Protein AF-A0A7L2S0X5-F1 (afdb_monomer)

Mean predicted aligned error: 6.12 Å

InterPro domains:
  IPR001781 Zinc finger, LIM-type [PF00412] (59-118)
  IPR001781 Zinc finger, LIM-type [PF00412] (123-178)
  IPR001781 Zinc finger, LIM-type [PS00478] (123-157)
  IPR001781 Zinc finger, LIM-type [PS50023] (57-120)
  IPR001781 Zinc finger, LIM-type [PS50023] (121-181)
  IPR001781 Zinc finger, LIM-type [SM00132] (58-114)
  IPR001781 Zinc finger, LIM-type [SM00132] (122-174)
  IPR010442 PET domain [PF06297] (1-45)
  IPR010442 PET domain [PS51303] (1-55)
  IPR047120 Prickle/Espinas/Testin [PTHR24211] (1-191)

Radius of gyration: 22.83 Å; Cα contacts (8 Å, |Δi|>4): 327; chains: 1; bounding box: 63×27×58 Å

Sequence (191 aa):
RARVLLQQLPPQDCDERYCPDLAEEERRQLRAFSARRRREALGQGLACPVPGPCHGCPCRKCGRRLNKGDPGISASRLGDQFWHPSCFSCHFCQQPLVDLIYFQQDGRIYCGRHHAELFRPRCASCDQLIFMEECIEAEGRRWHLEHFCCLECDVPLRGQRYVMRSGRPCCRGCFESLFAEPCQACGDPIG

Organism: NCBI:txid254563

Foldseek 3Di:
DVVVLCQLAVVLQQDCVLVVPDDPVLNVVSPVNNVCQCVAWKWAKEWDFQDPVQAQPQALQPGGGDHGRAIWTDIPVLPRHIHDQQRQAAPPPSHGQYRHMWTDDPSGIHGSLVVSCVPFFAALQPRHTDPDPDWDDDPNHTHRQQRLAAPPPSHGCVVADWDADPNHTHHPVVCQVVPFDQDPVPRHGDD

Structure (mmCIF, N/CA/C/O backbone):
data_AF-A0A7L2S0X5-F1
#
_entry.id   AF-A0A7L2S0X5-F1
#
loop_
_atom_site.group_PDB
_atom_site.id
_atom_site.type_symbol
_atom_site.label_atom_id
_atom_site.label_alt_id
_atom_site.label_comp_id
_atom_site.label_asym_id
_atom_site.label_entity_id
_atom_site.label_seq_id
_atom_site.pdbx_PDB_ins_code
_atom_site.Cartn_x
_atom_site.Cartn_y
_atom_site.Cartn_z
_atom_site.occupancy
_atom_site.B_iso_or_equiv
_atom_site.auth_seq_id
_atom_site.auth_comp_id
_atom_site.auth_asym_id
_atom_site.auth_atom_id
_atom_site.pdbx_PDB_model_num
ATOM 1 N N . ARG A 1 1 ? -2.546 13.638 -6.876 1.00 68.06 1 ARG A N 1
ATOM 2 C CA . ARG A 1 1 ? -1.173 13.111 -7.100 1.00 68.06 1 ARG A CA 1
ATOM 3 C C . ARG A 1 1 ? -0.434 12.841 -5.782 1.00 68.06 1 ARG A C 1
ATOM 5 O O . ARG A 1 1 ? -0.092 11.693 -5.553 1.00 68.06 1 ARG A O 1
ATOM 12 N N . ALA A 1 2 ? -0.283 13.820 -4.879 1.00 83.62 2 ALA A N 1
ATOM 13 C CA . ALA A 1 2 ? 0.422 13.637 -3.595 1.00 83.62 2 ALA A CA 1
ATOM 14 C C . ALA A 1 2 ? -0.152 12.522 -2.689 1.00 83.62 2 ALA A C 1
ATOM 16 O O . ALA A 1 2 ? 0.601 11.704 -2.175 1.00 83.62 2 ALA A O 1
ATOM 17 N N . ARG A 1 3 ? -1.486 12.421 -2.565 1.00 86.19 3 ARG A N 1
ATOM 18 C CA . ARG A 1 3 ? -2.142 11.373 -1.754 1.00 86.19 3 ARG A CA 1
ATOM 19 C C . ARG A 1 3 ? -1.781 9.947 -2.191 1.00 86.19 3 ARG A C 1
ATOM 21 O O . ARG A 1 3 ? -1.549 9.090 -1.351 1.00 86.19 3 ARG A O 1
ATOM 28 N N . VAL A 1 4 ? -1.709 9.708 -3.502 1.00 88.56 4 VAL A N 1
ATOM 29 C CA . VAL A 1 4 ? -1.343 8.394 -4.060 1.00 88.56 4 VAL A CA 1
ATOM 30 C C . VAL A 1 4 ? 0.112 8.066 -3.737 1.00 88.56 4 VAL A C 1
ATOM 32 O O . VAL A 1 4 ? 0.407 6.943 -3.345 1.00 88.56 4 VAL A O 1
ATOM 35 N N . LEU A 1 5 ? 1.003 9.058 -3.822 1.00 91.19 5 LEU A N 1
ATOM 36 C CA . LEU A 1 5 ? 2.414 8.882 -3.488 1.00 91.19 5 LEU A CA 1
ATOM 37 C C . LEU A 1 5 ? 2.608 8.516 -2.011 1.00 91.19 5 LEU A C 1
ATOM 39 O O . LEU A 1 5 ? 3.299 7.546 -1.727 1.00 91.19 5 LEU A O 1
ATOM 43 N N . LEU A 1 6 ? 1.952 9.230 -1.090 1.00 93.69 6 LEU A N 1
ATOM 44 C CA . LEU A 1 6 ? 1.997 8.920 0.347 1.00 93.69 6 LEU A CA 1
ATOM 45 C C . LEU A 1 6 ? 1.423 7.533 0.657 1.00 93.69 6 LEU A C 1
ATOM 47 O O . LEU A 1 6 ? 1.928 6.823 1.521 1.00 93.69 6 LEU A O 1
ATOM 51 N N . GLN A 1 7 ? 0.395 7.108 -0.080 1.00 94.25 7 GLN A N 1
ATOM 52 C CA . GLN A 1 7 ? -0.130 5.755 0.050 1.00 94.25 7 GLN A CA 1
ATOM 53 C C . GLN A 1 7 ? 0.861 4.709 -0.483 1.00 94.25 7 GLN A C 1
ATOM 55 O O . GLN A 1 7 ? 1.029 3.662 0.130 1.00 94.25 7 GLN A O 1
ATOM 60 N N . GLN A 1 8 ? 1.520 4.950 -1.615 1.00 95.69 8 GLN A N 1
ATOM 61 C CA . GLN A 1 8 ? 2.461 3.995 -2.206 1.00 95.69 8 GLN A CA 1
ATOM 62 C C . GLN A 1 8 ? 3.789 3.922 -1.449 1.00 95.69 8 GLN A C 1
ATOM 64 O O . GLN A 1 8 ? 4.378 2.842 -1.390 1.00 95.69 8 GLN A O 1
ATOM 69 N N . LEU A 1 9 ? 4.248 5.036 -0.881 1.00 95.69 9 LEU A N 1
ATOM 70 C CA . LEU A 1 9 ? 5.515 5.184 -0.167 1.00 95.69 9 LEU A CA 1
ATOM 71 C C . LEU A 1 9 ? 5.277 5.882 1.182 1.00 95.69 9 LEU A C 1
ATOM 73 O O . LEU A 1 9 ? 5.630 7.055 1.328 1.00 95.69 9 LEU A O 1
ATOM 77 N N . PRO A 1 10 ? 4.673 5.188 2.163 1.00 96.69 10 PRO A N 1
ATOM 78 C CA . PRO A 1 10 ? 4.429 5.773 3.474 1.00 96.69 10 PRO A CA 1
ATOM 79 C C . PRO A 1 10 ? 5.774 6.095 4.141 1.00 96.69 10 PRO A C 1
ATOM 81 O O . PRO A 1 10 ? 6.599 5.187 4.292 1.00 96.69 10 PRO A O 1
ATOM 84 N N . PRO A 1 11 ? 6.045 7.357 4.519 1.00 96.19 11 PRO A N 1
ATOM 85 C CA . PRO A 1 11 ? 7.335 7.734 5.095 1.00 96.19 11 PRO A CA 1
ATOM 86 C C . PRO A 1 11 ? 7.626 6.994 6.410 1.00 96.19 11 PRO A C 1
ATOM 88 O O . PRO A 1 11 ? 8.770 6.600 6.645 1.00 96.19 11 PRO A O 1
ATOM 91 N N . GLN A 1 12 ? 6.585 6.700 7.197 1.00 96.56 12 GLN A N 1
ATOM 92 C CA . GLN A 1 12 ? 6.666 5.912 8.429 1.00 96.56 12 GLN A CA 1
ATOM 93 C C . GLN A 1 12 ? 7.194 4.481 8.235 1.00 96.56 12 GLN A C 1
ATOM 95 O O . GLN A 1 12 ? 7.730 3.893 9.166 1.00 96.56 12 GLN A O 1
ATOM 100 N N . ASP A 1 13 ? 7.122 3.919 7.023 1.00 97.00 13 ASP A N 1
ATOM 101 C CA . ASP A 1 13 ? 7.670 2.584 6.746 1.00 97.00 13 ASP A CA 1
ATOM 102 C C . ASP A 1 13 ? 9.198 2.598 6.573 1.00 97.00 13 ASP A C 1
ATOM 104 O O . ASP A 1 13 ? 9.829 1.538 6.503 1.00 97.00 13 ASP A O 1
ATOM 108 N N . CYS A 1 14 ? 9.789 3.786 6.410 1.00 94.62 14 CYS A N 1
ATOM 109 C CA . CYS A 1 14 ? 11.194 3.956 6.049 1.00 94.62 14 CYS A CA 1
ATOM 110 C C . CYS A 1 14 ? 11.999 4.737 7.089 1.00 94.62 14 CYS A C 1
ATOM 112 O O . CYS A 1 14 ? 13.224 4.590 7.111 1.00 94.62 14 CYS A O 1
ATOM 114 N N . ASP A 1 15 ? 11.336 5.574 7.888 1.00 94.69 15 ASP A N 1
ATOM 115 C CA . ASP A 1 15 ? 11.965 6.564 8.755 1.00 94.69 15 ASP A CA 1
ATOM 116 C C . ASP A 1 15 ? 11.186 6.719 10.070 1.00 94.69 15 ASP A C 1
ATOM 118 O O . ASP A 1 15 ? 10.006 7.074 10.094 1.00 94.69 15 ASP A O 1
ATOM 122 N N . GLU A 1 16 ? 11.876 6.459 11.177 1.00 94.50 16 GLU A N 1
ATOM 123 C CA . GLU A 1 16 ? 11.319 6.489 12.532 1.00 94.50 16 GLU A CA 1
ATOM 124 C C . GLU A 1 16 ? 10.888 7.881 12.996 1.00 94.50 16 GLU A C 1
ATOM 126 O O . GLU A 1 16 ? 10.081 7.988 13.913 1.00 94.50 16 GLU A O 1
ATOM 131 N N . ARG A 1 17 ? 11.350 8.958 12.344 1.00 94.75 17 ARG A N 1
ATOM 132 C CA . ARG A 1 17 ? 10.919 10.328 12.671 1.00 94.75 17 ARG A CA 1
ATOM 133 C C . ARG A 1 17 ? 9.418 10.541 12.468 1.00 94.75 17 ARG A C 1
ATOM 135 O O . ARG A 1 17 ? 8.853 11.460 13.048 1.00 94.75 17 ARG A O 1
ATOM 142 N N . TYR A 1 18 ? 8.780 9.697 11.658 1.00 94.94 18 TYR A N 1
ATOM 143 C CA . TYR A 1 18 ? 7.333 9.701 11.427 1.00 94.94 18 TYR A CA 1
ATOM 144 C C . TYR A 1 18 ? 6.571 8.748 12.365 1.00 94.94 18 TYR A C 1
ATOM 146 O O . TYR A 1 18 ? 5.367 8.564 12.196 1.00 94.94 18 TYR A O 1
ATOM 154 N N . CYS A 1 19 ? 7.260 8.136 13.334 1.00 93.56 19 CYS A N 1
ATOM 155 C CA . CYS A 1 19 ? 6.699 7.191 14.298 1.00 93.56 19 CYS A CA 1
ATOM 156 C C . CYS A 1 19 ? 7.135 7.564 15.733 1.00 93.56 19 CYS A C 1
ATOM 158 O O . CYS A 1 19 ? 7.949 6.855 16.333 1.00 93.56 19 CYS A O 1
ATOM 160 N N . PRO A 1 20 ? 6.654 8.695 16.283 1.00 90.50 20 PRO A N 1
ATOM 161 C CA . PRO A 1 20 ? 7.131 9.208 17.570 1.00 90.50 20 PRO A CA 1
ATOM 162 C C . PRO A 1 20 ? 6.877 8.240 18.736 1.00 90.50 20 PRO A C 1
ATOM 164 O O . PRO A 1 20 ? 7.707 8.153 19.642 1.00 90.50 20 PRO A O 1
ATOM 167 N N . ASP A 1 21 ? 5.791 7.470 18.664 1.00 90.00 21 ASP A N 1
ATOM 168 C CA . ASP A 1 21 ? 5.313 6.611 19.753 1.00 90.00 21 ASP A CA 1
ATOM 169 C C . ASP A 1 21 ? 5.972 5.220 19.789 1.00 90.00 21 ASP A C 1
ATOM 171 O O . ASP A 1 21 ? 5.703 4.439 20.695 1.00 90.00 21 ASP A O 1
ATOM 175 N N . LEU A 1 22 ? 6.859 4.891 18.837 1.00 91.94 22 LEU A N 1
ATOM 176 C CA . LEU A 1 22 ? 7.551 3.595 18.845 1.00 91.94 22 LEU A CA 1
ATOM 177 C C . LEU A 1 22 ? 8.521 3.482 20.021 1.00 91.94 22 LEU A C 1
ATOM 179 O O . LEU A 1 22 ? 9.346 4.382 20.236 1.00 91.94 22 LEU A O 1
ATOM 183 N N . ALA A 1 23 ? 8.514 2.328 20.688 1.00 93.12 23 ALA A N 1
ATOM 184 C CA . ALA A 1 23 ? 9.524 1.974 21.679 1.00 93.12 23 ALA A CA 1
ATOM 185 C C . ALA A 1 23 ? 10.918 1.817 21.035 1.00 93.12 23 ALA A C 1
ATOM 187 O O . ALA A 1 23 ? 11.052 1.602 19.828 1.00 93.12 23 ALA A O 1
ATOM 188 N N . GLU A 1 24 ?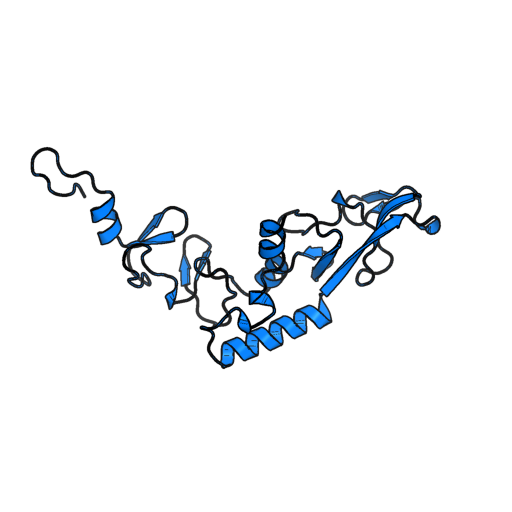 11.992 1.899 21.830 1.00 94.88 24 GLU A N 1
ATOM 189 C CA . GLU A 1 24 ? 13.371 1.850 21.308 1.00 94.88 24 GLU A CA 1
ATOM 190 C C . GLU A 1 24 ? 13.663 0.569 20.504 1.00 94.88 24 GLU A C 1
ATOM 192 O O . GLU A 1 24 ? 14.307 0.618 19.450 1.00 94.88 24 GLU A O 1
ATOM 197 N N . GLU A 1 25 ? 13.146 -0.569 20.971 1.00 95.25 25 GLU A N 1
ATOM 198 C CA . GLU A 1 25 ? 13.287 -1.850 20.280 1.00 95.25 25 GLU A CA 1
ATOM 199 C C . GLU A 1 25 ? 12.549 -1.844 18.933 1.00 95.25 25 GLU A C 1
ATOM 201 O O . GLU A 1 25 ? 13.122 -2.208 17.908 1.00 95.25 25 GLU A O 1
ATOM 206 N N . GLU A 1 26 ? 11.321 -1.326 18.877 1.00 95.50 26 GLU A N 1
ATOM 207 C CA . GLU A 1 26 ? 10.572 -1.204 17.621 1.00 95.50 26 GLU A CA 1
ATOM 208 C C . GLU A 1 26 ? 11.265 -0.263 16.629 1.00 95.50 26 GLU A C 1
ATOM 210 O O . GLU A 1 26 ? 11.347 -0.570 15.439 1.00 95.50 26 GLU A O 1
ATOM 215 N N . ARG A 1 27 ? 11.853 0.844 17.106 1.00 96.31 27 ARG A N 1
ATOM 216 C CA . ARG A 1 27 ? 12.672 1.745 16.274 1.00 96.31 27 ARG A CA 1
ATOM 217 C C . ARG A 1 27 ? 13.868 1.007 15.678 1.00 96.31 27 ARG A C 1
ATOM 219 O O . ARG A 1 27 ? 14.145 1.119 14.483 1.00 96.31 27 ARG A O 1
ATOM 226 N N . ARG A 1 28 ? 14.564 0.194 16.480 1.00 96.75 28 ARG A N 1
ATOM 227 C CA . ARG A 1 28 ? 15.671 -0.650 16.005 1.00 96.75 28 ARG A CA 1
ATOM 228 C C . ARG A 1 28 ? 15.204 -1.622 14.922 1.00 96.75 28 ARG A C 1
ATOM 230 O O . ARG A 1 28 ? 15.870 -1.740 13.889 1.00 96.75 28 ARG A O 1
ATOM 237 N N . GLN A 1 29 ? 14.052 -2.260 15.118 1.00 97.44 29 GLN A N 1
ATOM 238 C CA . GLN A 1 29 ? 13.468 -3.164 14.132 1.00 97.44 29 GLN A CA 1
ATOM 239 C C . GLN A 1 29 ? 13.047 -2.440 12.847 1.00 97.44 29 GLN A C 1
ATOM 241 O O . GLN A 1 29 ? 13.341 -2.939 11.758 1.00 97.44 29 GLN A O 1
ATOM 246 N N . LEU A 1 30 ? 12.443 -1.251 12.940 1.00 97.31 30 LEU A N 1
ATOM 247 C CA . LEU A 1 30 ? 12.090 -0.414 11.791 1.00 97.31 30 LEU A CA 1
ATOM 248 C C . LEU A 1 30 ? 13.330 -0.011 10.988 1.00 97.31 30 LEU A C 1
ATOM 250 O O . LEU A 1 30 ? 13.347 -0.175 9.765 1.00 97.31 30 LEU A O 1
ATOM 254 N N . ARG A 1 31 ? 14.401 0.445 11.652 1.00 97.50 31 ARG A N 1
ATOM 255 C CA . ARG A 1 31 ? 15.669 0.783 10.983 1.00 97.50 31 ARG A CA 1
ATOM 256 C C . ARG A 1 31 ? 16.251 -0.417 10.244 1.00 97.50 31 ARG A C 1
ATOM 258 O O . ARG A 1 31 ? 16.585 -0.306 9.063 1.00 97.50 31 ARG A O 1
ATOM 265 N N . ALA A 1 32 ? 16.330 -1.572 10.906 1.00 97.69 32 ALA A N 1
ATOM 266 C CA . ALA A 1 32 ? 16.833 -2.801 10.296 1.00 97.69 32 ALA A CA 1
ATOM 267 C C . ALA A 1 32 ? 15.966 -3.245 9.104 1.00 97.69 32 ALA A C 1
ATOM 269 O O . ALA A 1 32 ? 16.486 -3.602 8.043 1.00 97.69 32 ALA A O 1
ATOM 270 N N . PHE A 1 33 ? 14.643 -3.165 9.249 1.00 97.81 33 PHE A N 1
ATOM 271 C CA . PHE A 1 33 ? 13.674 -3.509 8.215 1.00 97.81 33 PHE A CA 1
ATOM 272 C C . PHE A 1 33 ? 13.785 -2.604 6.982 1.00 97.81 33 PHE A C 1
ATOM 274 O O . PHE A 1 33 ? 13.917 -3.100 5.860 1.00 97.81 33 PHE A O 1
ATOM 281 N N . SER A 1 34 ? 13.788 -1.286 7.189 1.00 97.38 34 SER A N 1
ATOM 282 C CA . SER A 1 34 ? 13.952 -0.273 6.140 1.00 97.38 34 SER A CA 1
ATOM 283 C C . SER A 1 34 ? 15.281 -0.459 5.397 1.00 97.38 34 SER A C 1
ATOM 285 O O . SER A 1 34 ? 15.305 -0.531 4.163 1.00 97.38 34 SER A O 1
ATOM 287 N N . ALA A 1 35 ? 16.382 -0.645 6.135 1.00 97.62 35 ALA A N 1
ATOM 288 C CA . ALA A 1 35 ? 17.708 -0.867 5.564 1.00 97.62 35 ALA A CA 1
ATOM 289 C C . ALA A 1 35 ? 17.774 -2.144 4.713 1.00 97.62 35 ALA A C 1
ATOM 291 O O . ALA A 1 35 ? 18.271 -2.105 3.583 1.00 97.62 35 ALA A O 1
ATOM 292 N N . ARG A 1 36 ? 17.227 -3.263 5.212 1.00 97.38 36 ARG A N 1
ATOM 293 C CA . ARG A 1 36 ? 17.171 -4.536 4.476 1.00 97.38 36 ARG A CA 1
ATOM 294 C C . ARG A 1 36 ? 16.423 -4.373 3.156 1.00 97.38 36 ARG A C 1
ATOM 296 O O . ARG A 1 36 ? 16.961 -4.686 2.097 1.00 97.38 36 ARG A O 1
ATOM 303 N N . ARG A 1 37 ? 15.218 -3.795 3.200 1.00 96.69 37 ARG A N 1
ATOM 30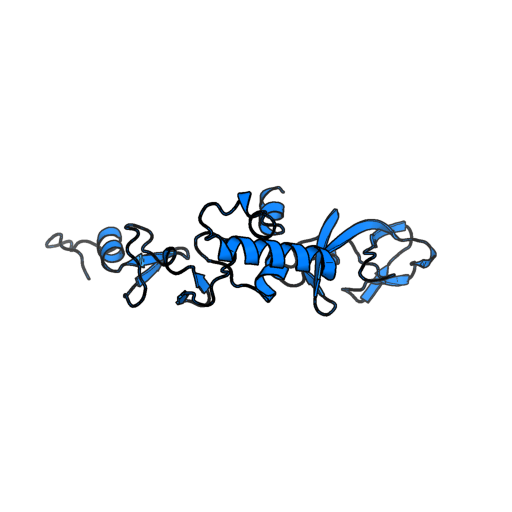4 C CA . ARG A 1 37 ? 14.389 -3.569 2.007 1.00 96.69 37 ARG A CA 1
ATOM 305 C C . ARG A 1 37 ? 15.065 -2.670 0.978 1.00 96.69 37 ARG A C 1
ATOM 307 O O . ARG A 1 37 ? 14.994 -2.952 -0.216 1.00 96.69 37 ARG A O 1
ATOM 314 N N . ARG A 1 38 ? 15.729 -1.602 1.430 1.00 95.75 38 ARG A N 1
ATOM 315 C CA . ARG A 1 38 ? 16.482 -0.692 0.557 1.00 95.75 38 ARG A CA 1
ATOM 316 C C . ARG A 1 38 ? 17.652 -1.399 -0.125 1.00 95.75 38 ARG A C 1
ATOM 318 O O . ARG A 1 38 ? 17.902 -1.167 -1.302 1.00 95.75 38 ARG A O 1
ATOM 325 N N . ARG A 1 39 ? 18.373 -2.252 0.601 1.00 95.56 39 ARG A N 1
ATOM 326 C CA . ARG A 1 39 ? 19.529 -2.973 0.062 1.00 95.56 39 ARG A CA 1
ATOM 327 C C . ARG A 1 39 ? 19.112 -4.058 -0.930 1.00 95.56 39 ARG A C 1
ATOM 329 O O . ARG A 1 39 ? 19.702 -4.161 -2.004 1.00 95.56 39 ARG A O 1
ATOM 336 N N . GLU A 1 40 ? 18.104 -4.847 -0.581 1.00 94.44 40 GLU A N 1
ATOM 337 C CA . GLU A 1 40 ? 17.795 -6.105 -1.271 1.00 94.44 40 GLU A CA 1
ATOM 338 C C . GLU A 1 40 ? 16.729 -5.945 -2.357 1.00 94.44 40 GLU A C 1
ATOM 340 O O . GLU A 1 40 ? 16.899 -6.477 -3.449 1.00 94.44 40 GLU A O 1
ATOM 345 N N . ALA A 1 41 ? 15.687 -5.147 -2.120 1.00 94.00 41 ALA A N 1
ATOM 346 C CA . ALA A 1 41 ? 14.504 -5.130 -2.982 1.00 94.00 41 ALA A CA 1
ATOM 347 C C . ALA A 1 41 ? 14.297 -3.819 -3.757 1.00 94.00 41 ALA A C 1
ATOM 349 O O . ALA A 1 41 ? 13.627 -3.827 -4.789 1.00 94.00 41 ALA A O 1
ATOM 350 N N . LEU A 1 42 ? 14.829 -2.691 -3.276 1.00 94.75 42 LEU A N 1
ATOM 351 C CA . LEU A 1 42 ? 14.537 -1.367 -3.837 1.00 94.75 42 LEU A CA 1
ATOM 352 C C . LEU A 1 42 ? 15.239 -1.121 -5.177 1.00 94.75 42 LEU A C 1
ATOM 354 O O . LEU A 1 42 ? 16.466 -1.133 -5.252 1.00 94.75 42 LEU A O 1
ATOM 358 N N . GLY A 1 43 ? 14.457 -0.801 -6.204 1.00 94.00 43 GLY A N 1
ATOM 359 C CA . GLY A 1 43 ? 14.923 -0.309 -7.499 1.00 94.00 43 GLY A CA 1
ATOM 360 C C . GLY A 1 43 ? 14.148 0.930 -7.949 1.00 94.00 43 GLY A C 1
ATOM 361 O O . GLY A 1 43 ? 13.216 1.377 -7.281 1.00 94.00 43 GLY A O 1
ATOM 362 N N . GLN A 1 44 ? 14.526 1.484 -9.099 1.00 91.81 44 GLN A N 1
ATOM 363 C CA . GLN A 1 44 ? 13.852 2.627 -9.717 1.00 91.81 44 GLN A CA 1
ATOM 364 C C . GLN A 1 44 ? 13.452 2.279 -11.150 1.00 91.81 44 GLN A C 1
ATOM 366 O O . GLN A 1 44 ? 14.252 1.709 -11.894 1.00 91.81 44 GLN A O 1
ATOM 371 N N . GLY A 1 45 ? 12.197 2.558 -11.507 1.00 90.81 45 GLY A N 1
ATOM 372 C CA . GLY A 1 45 ? 11.727 2.438 -12.884 1.00 90.81 45 GLY A CA 1
ATOM 373 C C . GLY A 1 45 ? 12.060 3.720 -13.632 1.00 90.81 45 GLY A C 1
ATOM 374 O O . GLY A 1 45 ? 11.560 4.780 -13.264 1.00 90.81 45 GLY A O 1
ATOM 375 N N . LEU A 1 46 ? 12.908 3.632 -14.653 1.00 90.44 46 LEU A N 1
ATOM 376 C CA . LEU A 1 46 ? 13.297 4.775 -15.472 1.00 90.44 46 LEU A CA 1
ATOM 377 C C . LEU A 1 46 ? 12.464 4.787 -16.749 1.00 90.44 46 LEU A C 1
ATOM 379 O O . LEU A 1 46 ? 12.517 3.829 -17.525 1.00 90.44 46 LEU A O 1
ATOM 383 N N . ALA A 1 47 ? 11.709 5.863 -16.964 1.00 93.00 47 ALA A N 1
ATOM 384 C CA . ALA A 1 47 ? 11.057 6.097 -18.239 1.00 93.00 47 ALA A CA 1
ATOM 385 C C . ALA A 1 47 ? 12.106 6.407 -19.314 1.00 93.00 47 ALA A C 1
ATOM 387 O O . ALA A 1 47 ? 12.937 7.302 -19.162 1.00 93.00 47 ALA A O 1
ATOM 388 N N . CYS A 1 48 ? 12.071 5.658 -20.410 1.00 92.69 48 CYS A N 1
ATOM 389 C CA . CYS A 1 48 ? 12.945 5.864 -21.554 1.00 92.69 48 CYS A CA 1
ATOM 390 C C . CYS A 1 48 ? 12.239 5.462 -22.858 1.00 92.69 48 CYS A C 1
ATOM 392 O O . CYS A 1 48 ? 11.340 4.619 -22.845 1.00 92.69 48 CYS A O 1
ATOM 394 N N . PRO A 1 49 ? 12.627 6.036 -24.008 1.00 94.69 49 PRO A N 1
ATOM 395 C CA . PRO A 1 49 ? 12.229 5.485 -25.295 1.00 94.69 49 PRO A CA 1
ATOM 396 C C . PRO A 1 49 ? 12.765 4.057 -25.423 1.00 94.69 49 PRO A C 1
ATOM 398 O O . PRO A 1 49 ? 13.933 3.810 -25.115 1.00 94.69 49 PRO A O 1
ATOM 401 N N . VAL A 1 50 ? 11.938 3.124 -25.897 1.00 93.50 50 VAL A N 1
ATOM 402 C CA . VAL A 1 50 ? 12.360 1.736 -26.124 1.00 93.50 50 VAL A CA 1
ATOM 403 C C . VAL A 1 50 ? 13.547 1.724 -27.102 1.00 93.50 50 VAL A C 1
ATOM 405 O O . VAL A 1 50 ? 13.395 2.173 -28.248 1.00 93.50 50 VAL A O 1
ATOM 408 N N . PRO A 1 51 ? 14.723 1.210 -26.686 1.00 90.81 51 PRO A N 1
ATOM 409 C CA . PRO A 1 51 ? 15.906 1.170 -27.536 1.00 90.81 51 PRO A CA 1
ATOM 410 C C . PRO A 1 51 ? 15.698 0.308 -28.784 1.00 90.81 51 PRO A C 1
ATOM 412 O O . PRO A 1 51 ? 14.932 -0.653 -28.771 1.00 90.81 51 PRO A O 1
ATOM 415 N N . GLY A 1 52 ? 16.447 0.597 -29.854 1.00 90.00 52 GLY A N 1
ATOM 416 C CA . GLY A 1 52 ? 16.441 -0.210 -31.083 1.00 90.00 52 GLY A CA 1
ATOM 417 C C . GLY A 1 52 ? 16.655 -1.716 -30.854 1.00 90.00 52 GLY A C 1
ATOM 418 O O . GLY A 1 52 ? 15.861 -2.495 -31.376 1.00 90.00 52 GLY A O 1
ATOM 419 N N . PRO A 1 53 ? 17.642 -2.138 -30.035 1.00 88.25 53 PRO A N 1
ATOM 420 C CA . PRO A 1 53 ? 17.842 -3.548 -29.683 1.00 88.25 53 PRO A CA 1
ATOM 421 C C . PRO A 1 53 ? 16.667 -4.195 -28.939 1.00 88.25 53 PRO A C 1
ATOM 423 O O . PRO A 1 53 ? 16.551 -5.414 -28.922 1.00 88.25 53 PRO A O 1
ATOM 426 N N . CYS A 1 54 ? 15.794 -3.392 -28.325 1.00 85.69 54 CYS A N 1
ATOM 427 C CA . CYS A 1 54 ? 14.627 -3.865 -27.583 1.00 85.69 54 CYS A CA 1
ATOM 428 C C . CYS A 1 54 ? 13.342 -3.869 -28.429 1.00 85.69 54 CYS A C 1
ATOM 430 O O . CYS A 1 54 ? 12.265 -4.180 -27.915 1.00 85.69 54 CYS A O 1
ATOM 432 N N . HIS A 1 55 ? 13.439 -3.532 -29.720 1.00 88.75 55 HIS A N 1
ATOM 433 C CA . HIS A 1 55 ? 12.329 -3.637 -30.657 1.00 88.75 55 HIS A CA 1
ATOM 434 C C . HIS A 1 55 ? 11.838 -5.083 -30.752 1.00 88.75 55 HIS A C 1
ATOM 436 O O . HIS A 1 55 ? 12.607 -6.000 -31.029 1.00 88.75 55 HIS A O 1
ATOM 442 N N . GLY A 1 56 ? 10.545 -5.295 -30.526 1.00 88.31 56 GLY A N 1
ATOM 443 C CA . GLY A 1 56 ? 9.960 -6.626 -30.520 1.00 88.31 56 GLY A CA 1
ATOM 444 C C . GLY A 1 56 ? 10.277 -7.438 -29.261 1.00 88.31 56 GLY A C 1
ATOM 445 O O . GLY A 1 56 ? 9.855 -8.590 -29.185 1.00 88.31 56 GLY A O 1
ATOM 446 N N . CYS A 1 57 ? 10.954 -6.898 -28.243 1.00 90.94 57 CYS A N 1
ATOM 447 C CA . CYS A 1 57 ? 11.082 -7.600 -26.965 1.00 90.94 57 CYS A CA 1
ATOM 448 C C . CYS A 1 57 ? 9.711 -7.719 -26.275 1.00 90.94 57 CYS A C 1
ATOM 450 O O . CYS A 1 57 ? 8.895 -6.793 -26.356 1.00 90.94 57 CYS A O 1
ATOM 452 N N . PRO A 1 58 ? 9.415 -8.848 -25.606 1.00 94.44 58 PRO A N 1
ATOM 453 C CA . PRO A 1 58 ? 8.171 -8.996 -24.868 1.00 94.44 58 PRO A CA 1
ATOM 454 C C . PRO A 1 58 ? 8.198 -8.126 -23.608 1.00 94.44 58 PRO A C 1
ATOM 456 O O . PRO A 1 58 ? 9.124 -8.195 -22.800 1.00 94.44 58 PRO A O 1
ATOM 459 N N . CYS A 1 59 ? 7.147 -7.336 -23.401 1.00 95.06 59 CYS A N 1
ATOM 460 C CA . CYS A 1 59 ? 6.927 -6.647 -22.139 1.00 95.06 59 CYS A CA 1
ATOM 461 C C . CYS A 1 59 ? 6.781 -7.674 -21.010 1.00 95.06 59 CYS A C 1
ATOM 463 O O . CYS A 1 59 ? 5.922 -8.554 -21.074 1.00 95.06 59 CYS A O 1
ATOM 465 N N . ARG A 1 60 ? 7.542 -7.508 -19.925 1.00 93.00 60 ARG A N 1
ATOM 466 C CA . ARG A 1 60 ? 7.575 -8.480 -18.822 1.00 93.00 60 ARG A CA 1
ATOM 467 C C . ARG A 1 60 ? 6.216 -8.748 -18.160 1.00 93.00 60 ARG A C 1
ATOM 469 O O . ARG A 1 60 ? 5.997 -9.855 -17.684 1.00 93.00 60 ARG A O 1
ATOM 476 N N . LYS A 1 61 ? 5.296 -7.776 -18.110 1.00 93.75 61 LYS A N 1
ATOM 477 C CA . LYS A 1 61 ? 3.972 -7.988 -17.488 1.00 93.75 61 LYS A CA 1
ATOM 478 C C . LYS A 1 61 ? 2.948 -8.602 -18.443 1.00 93.75 61 LYS A C 1
ATOM 480 O O . LYS A 1 61 ? 2.240 -9.519 -18.054 1.00 93.75 61 LYS A O 1
ATOM 485 N N . CYS A 1 62 ? 2.815 -8.059 -19.655 1.00 95.19 62 CYS A N 1
ATOM 486 C CA . CYS A 1 62 ? 1.720 -8.424 -20.565 1.00 95.19 62 CYS A CA 1
ATOM 487 C C . CYS A 1 62 ? 2.132 -9.354 -21.714 1.00 95.19 62 CYS A C 1
ATOM 489 O O . CYS A 1 62 ? 1.268 -9.781 -22.472 1.00 95.19 62 CYS A O 1
ATOM 491 N N . GLY A 1 63 ? 3.429 -9.608 -21.902 1.00 94.31 63 GLY A N 1
ATOM 492 C CA . GLY A 1 63 ? 3.973 -10.429 -22.988 1.00 94.31 63 GLY A CA 1
ATOM 493 C C . GLY A 1 63 ? 3.909 -9.796 -24.383 1.00 94.31 63 GLY A C 1
ATOM 494 O O . GLY A 1 63 ? 4.551 -10.294 -25.306 1.00 94.31 63 GLY A O 1
ATOM 495 N N . ARG A 1 64 ? 3.175 -8.688 -24.561 1.00 95.31 64 ARG A N 1
ATOM 496 C CA . ARG A 1 64 ? 3.066 -7.985 -25.849 1.00 95.31 64 ARG A CA 1
ATOM 497 C C . ARG A 1 64 ? 4.391 -7.330 -26.233 1.00 95.31 64 ARG A C 1
ATOM 499 O O . ARG A 1 64 ? 5.171 -6.946 -25.363 1.00 95.31 64 ARG A O 1
ATOM 506 N N . ARG A 1 65 ? 4.618 -7.205 -27.538 1.00 95.69 65 ARG A N 1
ATOM 507 C CA . ARG A 1 65 ? 5.846 -6.667 -28.132 1.00 95.69 65 ARG A CA 1
ATOM 508 C C . ARG A 1 65 ? 5.950 -5.159 -27.890 1.00 95.69 65 ARG A C 1
ATOM 510 O O . ARG A 1 65 ? 4.955 -4.456 -28.020 1.00 95.69 65 ARG A O 1
ATOM 517 N N . LEU A 1 66 ? 7.148 -4.698 -27.544 1.00 94.75 66 LEU A N 1
ATOM 518 C CA . LEU A 1 66 ? 7.492 -3.280 -27.440 1.00 94.75 66 LEU A CA 1
ATOM 519 C C . LEU A 1 66 ? 7.944 -2.753 -28.806 1.00 94.75 66 LEU A C 1
ATOM 521 O O . LEU A 1 66 ? 8.728 -3.423 -29.483 1.00 94.75 66 LEU A O 1
ATOM 525 N N . ASN A 1 67 ? 7.508 -1.555 -29.199 1.00 94.56 67 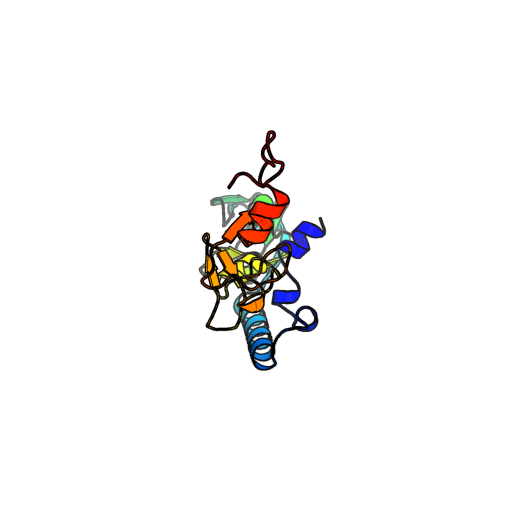ASN A N 1
ATOM 526 C CA . ASN A 1 67 ? 7.982 -0.934 -30.437 1.00 94.56 67 ASN A CA 1
ATOM 527 C C . ASN A 1 67 ? 9.123 0.039 -30.152 1.00 94.56 67 ASN A C 1
ATOM 529 O O . ASN A 1 67 ? 9.151 0.697 -29.117 1.00 94.56 67 ASN A O 1
ATOM 533 N N . LYS A 1 68 ? 10.066 0.147 -31.087 1.00 93.94 68 LYS A N 1
ATOM 534 C CA . LYS A 1 68 ? 11.192 1.076 -30.987 1.00 93.94 68 LYS A CA 1
ATOM 535 C C . LYS A 1 68 ? 10.667 2.509 -30.926 1.00 93.94 68 LYS A C 1
ATOM 537 O O . LYS A 1 68 ? 9.858 2.893 -31.762 1.00 93.94 68 LYS A O 1
ATOM 542 N N . GLY A 1 69 ? 11.199 3.303 -30.002 1.00 92.38 69 GLY A N 1
ATOM 543 C CA . GLY A 1 69 ? 10.838 4.714 -29.853 1.00 92.38 69 GLY A CA 1
ATOM 544 C C . GLY A 1 69 ? 9.560 4.968 -29.051 1.00 92.38 69 GLY A C 1
ATOM 545 O O . GLY A 1 69 ? 9.379 6.093 -28.590 1.00 92.38 69 GLY A O 1
ATOM 546 N N . ASP A 1 70 ? 8.734 3.946 -28.802 1.00 95.00 70 ASP A N 1
ATOM 547 C CA . ASP A 1 70 ? 7.594 4.076 -27.893 1.00 95.00 70 ASP A CA 1
ATOM 548 C C . ASP A 1 70 ? 8.078 4.321 -26.453 1.00 95.00 70 ASP A C 1
ATOM 550 O O . ASP A 1 70 ? 9.187 3.911 -26.085 1.00 95.00 70 ASP A O 1
ATOM 554 N N . PRO A 1 71 ? 7.254 4.949 -25.596 1.00 95.31 71 PRO A N 1
ATOM 555 C CA . PRO A 1 71 ? 7.542 5.042 -24.174 1.00 95.31 71 PRO A CA 1
ATOM 556 C C . PRO A 1 71 ? 7.653 3.650 -23.543 1.00 95.31 71 PRO A C 1
ATOM 558 O O . PRO A 1 71 ? 6.726 2.841 -23.617 1.00 95.31 71 PRO A O 1
ATOM 561 N N . GLY A 1 72 ? 8.773 3.389 -22.878 1.00 94.50 72 GLY A N 1
ATOM 562 C CA . GLY A 1 72 ? 9.044 2.170 -22.131 1.00 94.50 72 GLY A CA 1
ATOM 563 C C . GLY A 1 72 ? 9.607 2.484 -20.751 1.00 94.50 72 GLY A C 1
ATOM 564 O O . GLY A 1 72 ? 10.021 3.605 -20.463 1.00 94.50 72 GLY A O 1
ATOM 565 N N . ILE A 1 73 ? 9.606 1.481 -19.881 1.00 95.00 73 ILE A N 1
ATOM 566 C CA . ILE A 1 73 ? 10.255 1.541 -18.574 1.00 95.00 73 ILE A CA 1
ATOM 567 C C . ILE A 1 73 ? 11.374 0.513 -18.554 1.00 95.00 73 ILE A C 1
ATOM 569 O O . ILE A 1 73 ? 11.135 -0.655 -18.870 1.00 95.00 73 ILE A O 1
ATOM 573 N N . SER A 1 74 ? 12.565 0.947 -18.154 1.00 91.81 74 SER A N 1
ATOM 574 C CA . SER A 1 74 ? 13.689 0.074 -17.822 1.00 91.81 74 SER A CA 1
ATOM 575 C C . SER A 1 74 ? 13.866 0.011 -16.306 1.00 91.81 74 SER A C 1
ATOM 577 O O . SER A 1 74 ? 13.636 0.994 -15.597 1.00 91.81 74 SER A O 1
ATOM 579 N N . ALA A 1 75 ? 14.255 -1.154 -15.793 1.00 90.50 75 ALA A N 1
ATOM 580 C CA . ALA A 1 75 ? 14.407 -1.389 -14.364 1.00 90.50 75 ALA A CA 1
ATOM 581 C C . ALA A 1 75 ? 15.655 -2.248 -14.110 1.00 90.50 75 ALA A C 1
ATOM 583 O O . ALA A 1 75 ? 15.579 -3.471 -14.078 1.00 90.50 75 ALA A O 1
ATOM 584 N N . SER A 1 76 ? 16.802 -1.596 -13.904 1.00 83.44 76 SER A N 1
ATOM 585 C CA . SER 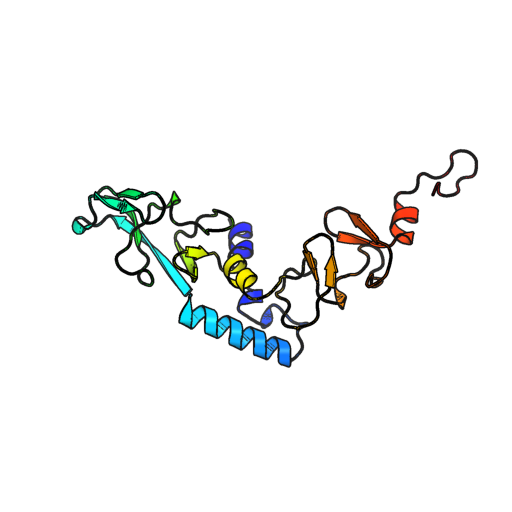A 1 76 ? 18.135 -2.230 -13.890 1.00 83.44 76 SER A CA 1
ATOM 586 C C . SER A 1 76 ? 18.284 -3.406 -12.918 1.00 83.44 76 SER A C 1
ATOM 588 O O . SER A 1 76 ? 18.933 -4.397 -13.239 1.00 83.44 76 SER A O 1
ATOM 590 N N . ARG A 1 77 ? 17.640 -3.351 -11.745 1.00 85.06 77 ARG A N 1
ATOM 591 C CA . ARG A 1 77 ? 17.662 -4.459 -10.770 1.00 85.06 77 ARG A CA 1
ATOM 592 C C . ARG A 1 77 ? 16.942 -5.724 -11.223 1.00 85.06 77 ARG A C 1
ATOM 594 O O . ARG A 1 77 ? 17.170 -6.787 -10.661 1.00 85.06 77 ARG A O 1
ATOM 601 N N . LEU A 1 78 ? 16.086 -5.615 -12.228 1.00 86.69 78 LEU A N 1
ATOM 602 C CA . LEU A 1 78 ? 15.379 -6.740 -12.822 1.00 86.69 78 LEU A CA 1
ATOM 603 C C . LEU A 1 78 ? 16.099 -7.244 -14.085 1.00 86.69 78 LEU A C 1
ATOM 605 O O . LEU A 1 78 ? 15.536 -8.051 -14.818 1.00 86.69 78 LEU A O 1
ATOM 609 N N . GLY A 1 79 ? 17.333 -6.802 -14.344 1.00 84.12 79 GLY A N 1
ATOM 610 C CA . GLY A 1 79 ? 18.084 -7.127 -15.558 1.00 84.12 79 GLY A CA 1
ATOM 611 C C . GLY A 1 79 ? 17.567 -6.379 -16.789 1.00 84.12 79 GLY A C 1
ATOM 612 O O . GLY A 1 79 ? 16.880 -5.364 -16.668 1.00 84.12 79 GLY A O 1
ATOM 613 N N . ASP A 1 80 ? 17.861 -6.909 -17.978 1.00 82.00 80 ASP A N 1
ATOM 614 C CA . ASP A 1 80 ? 17.562 -6.284 -19.281 1.00 82.00 80 ASP A CA 1
ATOM 615 C C . ASP A 1 80 ? 16.091 -6.436 -19.709 1.00 82.00 80 ASP A C 1
ATOM 617 O O . ASP A 1 80 ? 15.752 -6.764 -20.847 1.00 82.00 80 ASP A O 1
ATOM 621 N N . GLN A 1 81 ? 15.184 -6.239 -18.760 1.00 87.38 81 GLN A N 1
ATOM 622 C CA . GLN A 1 81 ? 13.750 -6.348 -18.961 1.00 87.38 81 GLN A CA 1
ATOM 623 C C . GLN A 1 81 ? 13.135 -4.971 -19.211 1.00 87.38 81 GLN A C 1
ATOM 625 O O . GLN A 1 81 ? 13.607 -3.950 -18.709 1.00 87.38 81 GLN A O 1
ATOM 630 N N . PHE A 1 82 ? 12.045 -4.962 -19.978 1.00 92.88 82 PHE A N 1
ATOM 631 C CA . PHE A 1 82 ? 11.309 -3.750 -20.311 1.00 92.88 82 PHE A CA 1
ATOM 632 C C . PHE A 1 82 ? 9.809 -3.916 -20.076 1.00 92.88 82 PHE A C 1
ATOM 634 O O . PHE A 1 82 ? 9.226 -5.003 -20.201 1.00 92.88 82 PHE A O 1
ATOM 641 N N . TRP A 1 83 ? 9.164 -2.797 -19.759 1.00 95.38 83 TRP A N 1
ATOM 642 C CA . TRP A 1 83 ? 7.727 -2.716 -19.545 1.00 95.38 83 TRP A CA 1
ATOM 643 C C . TRP A 1 83 ? 7.128 -1.581 -20.358 1.00 95.38 83 TRP A C 1
ATOM 645 O O . TRP A 1 83 ? 7.748 -0.536 -20.528 1.00 95.38 83 TRP A O 1
ATOM 655 N N . HIS A 1 84 ? 5.876 -1.745 -20.778 1.00 95.81 84 HIS A N 1
ATOM 656 C CA . HIS A 1 84 ? 5.060 -0.577 -21.091 1.00 95.81 84 HIS A CA 1
ATOM 657 C C . HIS A 1 84 ? 4.856 0.260 -19.813 1.00 95.81 84 HIS A C 1
ATOM 659 O O . HIS A 1 84 ? 4.731 -0.331 -18.734 1.00 95.81 84 HIS A O 1
ATOM 665 N N . PRO A 1 85 ? 4.705 1.591 -19.904 1.00 95.00 85 PRO A N 1
ATOM 666 C CA . PRO A 1 85 ? 4.409 2.440 -18.751 1.00 95.00 85 PRO A CA 1
ATOM 667 C C . PRO A 1 85 ? 3.183 1.973 -17.955 1.00 95.00 85 PRO A C 1
ATOM 669 O O . PRO A 1 85 ? 3.242 1.845 -16.736 1.00 95.00 85 PRO A O 1
ATOM 672 N N . SER A 1 86 ? 2.099 1.595 -18.640 1.00 94.69 86 SER A N 1
ATOM 673 C CA . SER A 1 86 ? 0.884 1.047 -18.010 1.00 94.69 86 SER A CA 1
ATOM 674 C C . SER A 1 86 ? 1.082 -0.340 -17.387 1.00 94.69 86 SER A C 1
ATOM 676 O O . SER A 1 86 ? 0.332 -0.759 -16.506 1.00 94.69 86 SER A O 1
ATOM 678 N N . CYS A 1 87 ? 2.098 -1.072 -17.842 1.00 95.94 87 CYS A N 1
ATOM 679 C CA . CYS A 1 87 ? 2.453 -2.387 -17.331 1.00 95.94 87 CYS A CA 1
ATOM 680 C C . CYS A 1 87 ? 3.402 -2.316 -16.130 1.00 95.94 87 CYS A C 1
ATOM 682 O O . CYS A 1 87 ? 3.558 -3.312 -15.426 1.00 95.94 87 CYS A O 1
ATOM 684 N N . PHE A 1 88 ? 4.040 -1.175 -15.884 1.00 96.50 88 PHE A N 1
ATOM 685 C CA . PHE A 1 88 ? 4.932 -0.990 -14.751 1.00 96.50 88 PHE A CA 1
ATOM 686 C C . PHE A 1 88 ? 4.140 -0.510 -13.531 1.00 96.50 88 PHE A C 1
ATOM 688 O O . PHE A 1 88 ? 4.074 0.678 -13.214 1.00 96.50 88 PHE A O 1
ATOM 695 N N . SER A 1 89 ? 3.471 -1.453 -12.870 1.00 96.62 89 SER A N 1
ATOM 696 C CA . SER A 1 89 ? 2.550 -1.176 -11.768 1.00 96.62 89 SER A CA 1
ATOM 697 C C . SER A 1 89 ? 2.741 -2.152 -10.613 1.00 96.62 89 SER A C 1
ATOM 699 O O . SER A 1 89 ? 3.174 -3.288 -10.809 1.00 96.62 89 SER A O 1
ATOM 701 N N . CYS A 1 90 ? 2.352 -1.737 -9.408 1.00 97.31 90 CYS A N 1
ATOM 702 C CA . CYS A 1 90 ? 2.356 -2.611 -8.239 1.00 97.31 90 CYS A CA 1
ATOM 703 C C . CYS A 1 90 ? 1.483 -3.851 -8.484 1.00 97.31 90 CYS A C 1
ATOM 705 O O . CYS A 1 90 ? 0.353 -3.737 -8.957 1.00 97.31 90 CYS A O 1
ATOM 707 N N . HIS A 1 91 ? 1.994 -5.028 -8.125 1.00 97.00 91 HIS A N 1
ATOM 708 C CA . HIS A 1 91 ? 1.285 -6.296 -8.277 1.00 97.00 91 HIS A CA 1
ATOM 709 C C . HIS A 1 91 ? -0.019 -6.370 -7.464 1.00 97.00 91 HIS A C 1
ATOM 711 O O . HIS A 1 91 ? -0.965 -7.014 -7.903 1.00 97.00 91 HIS A O 1
ATOM 717 N N . PHE A 1 92 ? -0.090 -5.693 -6.314 1.00 97.12 92 PHE A N 1
ATOM 718 C CA . PHE A 1 92 ? -1.263 -5.730 -5.440 1.00 97.12 92 PHE A CA 1
ATOM 719 C C . PHE A 1 92 ? -2.317 -4.687 -5.842 1.00 97.12 92 PHE A C 1
ATOM 721 O O . PHE A 1 92 ? -3.401 -5.042 -6.285 1.00 97.12 92 PHE A O 1
ATOM 728 N N . CYS A 1 93 ? -1.998 -3.388 -5.776 1.00 96.00 93 CYS A N 1
ATOM 729 C CA . CYS A 1 93 ? -2.987 -2.333 -6.052 1.00 96.00 93 CYS A CA 1
ATOM 730 C C . CYS A 1 93 ? -3.099 -1.899 -7.517 1.00 96.00 93 CYS A C 1
ATOM 732 O O . CYS A 1 93 ? -3.872 -0.991 -7.817 1.00 96.00 93 CYS A O 1
ATOM 734 N N . GLN A 1 94 ? -2.289 -2.467 -8.416 1.00 95.50 94 GLN A N 1
ATOM 735 C CA . GLN A 1 94 ? -2.240 -2.118 -9.843 1.00 95.50 94 GLN A CA 1
ATOM 736 C C . GLN A 1 94 ? -1.932 -0.640 -10.147 1.00 95.50 94 GLN A C 1
ATOM 738 O O . GLN A 1 94 ? -1.973 -0.231 -11.305 1.00 95.50 94 GLN A O 1
ATOM 743 N N . GLN A 1 95 ? -1.553 0.161 -9.145 1.00 94.81 95 GLN A N 1
ATOM 744 C CA . GLN A 1 95 ? -1.172 1.555 -9.353 1.00 94.81 95 GLN A CA 1
ATOM 745 C C . GLN A 1 95 ? 0.189 1.649 -10.063 1.00 94.81 95 GLN A C 1
ATOM 747 O O . GLN A 1 95 ? 1.102 0.892 -9.698 1.00 94.81 95 GLN A O 1
ATOM 752 N N . PRO A 1 96 ? 0.349 2.559 -11.044 1.00 94.44 96 PRO A N 1
ATOM 753 C CA . PRO A 1 96 ? 1.612 2.762 -11.748 1.00 94.44 96 PRO A CA 1
ATOM 754 C C . PRO A 1 96 ? 2.763 3.116 -10.801 1.00 94.44 96 PRO A C 1
ATOM 756 O O . PRO A 1 96 ? 2.565 3.785 -9.785 1.00 94.44 96 PRO A O 1
ATOM 759 N N . LEU A 1 97 ? 3.966 2.672 -11.157 1.00 95.00 97 LEU A N 1
ATOM 760 C CA . LEU A 1 97 ? 5.226 2.950 -10.453 1.00 95.00 97 LEU A CA 1
ATOM 761 C C . LEU A 1 97 ? 6.237 3.677 -11.356 1.00 95.00 97 LEU A C 1
ATOM 763 O O . LEU A 1 97 ? 7.430 3.696 -11.069 1.00 95.00 97 LEU A O 1
ATOM 767 N N . VAL A 1 98 ? 5.760 4.233 -12.472 1.00 88.69 98 VAL A N 1
ATOM 768 C CA . VAL A 1 98 ? 6.566 5.001 -13.428 1.00 88.69 98 VAL A CA 1
ATOM 769 C C . VAL A 1 98 ? 7.172 6.214 -12.721 1.00 88.69 98 VAL A C 1
ATOM 771 O O . VAL A 1 98 ? 6.458 6.917 -12.007 1.00 88.69 98 VAL A O 1
ATOM 774 N N . ASP A 1 99 ? 8.478 6.421 -12.899 1.00 83.31 99 ASP A N 1
ATOM 775 C CA . ASP A 1 99 ? 9.280 7.475 -12.256 1.00 83.31 99 ASP A CA 1
ATOM 776 C C . ASP A 1 99 ? 9.316 7.417 -10.717 1.00 83.31 99 ASP A C 1
ATOM 778 O O . ASP A 1 99 ? 9.743 8.365 -10.056 1.00 83.31 99 ASP A O 1
ATOM 782 N N . LEU A 1 100 ? 8.890 6.296 -10.127 1.00 86.25 100 LEU A N 1
ATOM 783 C CA . LEU A 1 100 ? 8.943 6.040 -8.692 1.00 86.25 100 LEU A CA 1
ATOM 784 C C . LEU A 1 100 ? 9.937 4.919 -8.371 1.00 86.25 100 LEU A C 1
ATOM 786 O O . LEU A 1 100 ? 10.365 4.137 -9.227 1.00 86.25 100 LEU A O 1
ATOM 790 N N . ILE A 1 101 ? 10.278 4.816 -7.087 1.00 93.12 101 ILE A N 1
ATOM 791 C CA . ILE A 1 101 ? 10.919 3.613 -6.559 1.00 93.12 101 ILE A CA 1
ATOM 792 C C . ILE A 1 101 ? 9.904 2.467 -6.483 1.00 93.12 101 ILE A C 1
ATOM 794 O O . ILE A 1 101 ? 8.725 2.662 -6.174 1.00 93.12 101 ILE A O 1
ATOM 798 N N . TYR A 1 102 ? 10.380 1.255 -6.730 1.00 96.00 102 TYR A N 1
ATOM 799 C CA . TYR A 1 102 ? 9.632 0.017 -6.556 1.00 96.00 102 TYR A CA 1
ATOM 800 C C . TYR A 1 102 ? 10.434 -0.943 -5.684 1.00 96.00 102 TYR A C 1
ATOM 802 O O . TYR A 1 102 ? 11.634 -0.766 -5.477 1.00 96.00 102 TYR A O 1
ATOM 810 N N . PHE A 1 103 ? 9.769 -1.985 -5.202 1.00 96.75 103 PHE A N 1
ATOM 811 C CA . PHE A 1 103 ? 10.413 -3.074 -4.486 1.00 96.75 103 PHE A CA 1
ATOM 812 C C . PHE A 1 103 ? 10.118 -4.397 -5.188 1.00 96.75 103 PHE A C 1
ATOM 814 O O . PHE A 1 103 ? 8.957 -4.691 -5.481 1.00 96.75 103 PHE A O 1
ATOM 821 N N . GLN A 1 104 ? 11.154 -5.177 -5.485 1.00 95.44 104 GLN A N 1
ATOM 822 C CA . GLN A 1 104 ? 11.015 -6.511 -6.058 1.00 95.44 104 GLN A CA 1
ATOM 823 C C . GLN A 1 104 ? 10.917 -7.565 -4.955 1.00 95.44 104 GLN A C 1
ATOM 825 O O . GLN A 1 104 ? 11.743 -7.585 -4.052 1.00 95.44 104 GLN A O 1
ATOM 830 N N . GLN A 1 105 ? 9.972 -8.492 -5.103 1.00 95.31 105 GLN A N 1
ATOM 831 C CA . GLN A 1 105 ? 9.900 -9.716 -4.311 1.00 95.31 105 GLN A CA 1
ATOM 832 C C . GLN A 1 105 ? 9.379 -10.858 -5.200 1.00 95.31 105 GLN A C 1
ATOM 834 O O . GLN A 1 105 ? 8.382 -10.680 -5.902 1.00 95.31 105 GLN A O 1
ATOM 839 N N . ASP A 1 106 ? 10.072 -12.001 -5.223 1.00 92.00 106 ASP A N 1
ATOM 840 C CA . ASP A 1 106 ? 9.664 -13.229 -5.936 1.00 92.00 106 ASP A CA 1
ATOM 841 C C . ASP A 1 106 ? 9.255 -13.004 -7.406 1.00 92.00 106 ASP A C 1
ATOM 843 O O . ASP A 1 106 ? 8.216 -13.450 -7.894 1.00 92.00 106 ASP A O 1
ATOM 847 N N . GLY A 1 107 ? 10.070 -12.224 -8.125 1.00 88.69 107 GLY A N 1
ATOM 848 C CA . GLY A 1 107 ? 9.857 -11.904 -9.543 1.00 88.69 107 GLY A CA 1
ATOM 849 C C . GLY A 1 107 ? 8.705 -10.929 -9.827 1.00 88.69 107 GLY A C 1
ATOM 850 O O . GLY A 1 107 ? 8.415 -10.657 -10.995 1.00 88.69 107 GLY A O 1
ATOM 851 N N . ARG A 1 108 ? 8.066 -10.383 -8.788 1.00 93.69 108 ARG A N 1
ATOM 852 C CA . ARG A 1 108 ? 6.998 -9.376 -8.860 1.00 93.69 108 ARG A CA 1
ATOM 853 C C . ARG A 1 108 ? 7.494 -8.033 -8.324 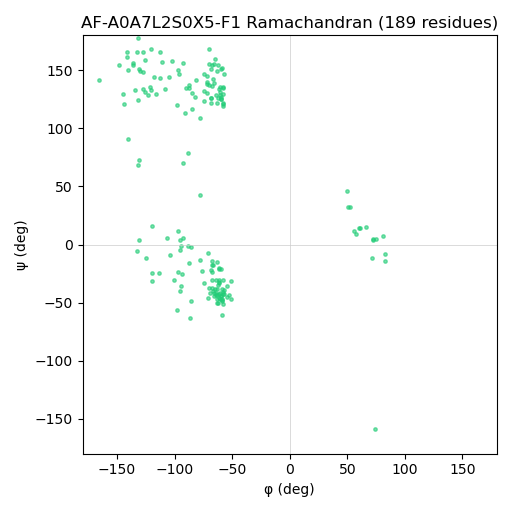1.00 93.69 108 ARG A C 1
ATOM 855 O O . ARG A 1 108 ? 8.436 -7.982 -7.537 1.00 93.69 108 ARG A O 1
ATOM 862 N N . ILE A 1 109 ? 6.846 -6.946 -8.746 1.00 96.06 109 ILE A N 1
ATOM 863 C CA . ILE A 1 109 ? 7.146 -5.584 -8.281 1.00 96.06 109 ILE A CA 1
ATOM 864 C C . ILE A 1 109 ? 5.995 -5.018 -7.450 1.00 96.06 109 ILE A C 1
ATOM 866 O O . ILE A 1 109 ? 4.817 -5.235 -7.745 1.00 96.06 109 ILE A O 1
ATOM 870 N N . TYR A 1 110 ? 6.338 -4.252 -6.425 1.00 97.69 110 TYR A N 1
ATOM 871 C CA . TYR A 1 110 ? 5.411 -3.705 -5.444 1.00 97.69 110 TYR A CA 1
ATOM 872 C C . TYR A 1 110 ? 5.729 -2.234 -5.161 1.00 97.69 110 TYR A C 1
ATOM 874 O O . TYR A 1 110 ? 6.871 -1.793 -5.304 1.00 97.69 110 TYR A O 1
ATOM 882 N N . CYS A 1 111 ? 4.722 -1.468 -4.731 1.00 97.62 111 CYS A N 1
ATOM 883 C CA . CYS A 1 111 ? 4.980 -0.187 -4.078 1.00 97.62 111 CYS A CA 1
ATOM 884 C C . CYS A 1 111 ? 5.592 -0.417 -2.684 1.00 97.62 111 CYS A C 1
ATOM 886 O O . CYS A 1 111 ? 5.566 -1.533 -2.158 1.00 97.62 111 CYS A O 1
ATOM 888 N N . GLY A 1 112 ? 6.108 0.647 -2.065 1.00 97.19 112 GLY A N 1
ATOM 889 C CA . GLY A 1 112 ? 6.665 0.590 -0.714 1.00 97.19 112 GLY A CA 1
ATOM 890 C C . GLY A 1 112 ? 5.691 0.024 0.314 1.00 97.19 112 GLY A C 1
ATOM 891 O O . GLY A 1 112 ? 6.078 -0.873 1.055 1.00 97.19 112 GLY A O 1
ATOM 892 N N . ARG A 1 113 ? 4.430 0.457 0.301 1.00 98.00 113 ARG A N 1
ATOM 893 C CA . ARG A 1 113 ? 3.400 -0.054 1.216 1.00 98.00 113 ARG A CA 1
ATOM 894 C C . ARG A 1 113 ? 3.187 -1.561 1.089 1.00 98.00 113 ARG A C 1
ATOM 896 O O . ARG A 1 113 ? 3.414 -2.286 2.050 1.00 98.00 113 ARG A O 1
ATOM 903 N N . HIS A 1 114 ? 2.786 -2.039 -0.091 1.00 98.38 114 HIS A N 1
ATOM 904 C CA . HIS A 1 114 ? 2.422 -3.452 -0.251 1.00 98.38 114 HIS A CA 1
ATOM 905 C C . HIS A 1 114 ? 3.625 -4.373 -0.106 1.00 98.38 114 HIS A C 1
ATOM 907 O O . HIS A 1 114 ? 3.472 -5.479 0.388 1.00 98.38 114 HIS A O 1
ATOM 913 N N . HIS A 1 115 ? 4.830 -3.927 -0.476 1.00 98.31 115 HIS A N 1
ATOM 914 C CA . HIS A 1 115 ? 6.026 -4.697 -0.159 1.00 98.31 115 HIS A CA 1
ATOM 915 C C . HIS A 1 115 ? 6.258 -4.791 1.351 1.00 98.31 115 HIS A C 1
ATOM 917 O O . HIS A 1 115 ? 6.722 -5.819 1.824 1.00 98.31 115 HIS A O 1
ATOM 923 N N . ALA A 1 116 ? 5.992 -3.728 2.116 1.00 98.19 116 ALA A N 1
ATOM 924 C CA . ALA A 1 116 ? 6.125 -3.767 3.569 1.00 98.19 116 ALA A CA 1
ATOM 925 C C . ALA A 1 116 ? 5.157 -4.780 4.195 1.00 98.19 116 ALA A C 1
ATOM 927 O O . ALA A 1 116 ? 5.553 -5.582 5.041 1.00 98.19 116 ALA A O 1
ATOM 928 N N . GLU A 1 117 ? 3.916 -4.765 3.708 1.00 97.56 117 GLU A N 1
ATOM 929 C CA . GLU A 1 117 ? 2.803 -5.596 4.176 1.00 97.56 117 GLU A CA 1
ATOM 930 C C . GLU A 1 117 ? 2.982 -7.095 3.883 1.00 97.56 117 GLU A C 1
ATOM 932 O O . GLU A 1 117 ? 2.316 -7.912 4.510 1.00 97.56 117 GLU A O 1
ATOM 937 N N . LEU A 1 118 ? 3.926 -7.480 3.012 1.00 97.00 118 LEU A N 1
ATOM 938 C CA . LEU A 1 118 ? 4.340 -8.884 2.857 1.00 97.00 118 LEU A CA 1
ATOM 939 C C . LEU A 1 118 ? 5.061 -9.435 4.097 1.00 97.00 118 LEU A C 1
ATOM 941 O O . LEU A 1 118 ? 5.105 -10.646 4.285 1.00 97.00 118 LEU A O 1
ATOM 945 N N . PHE A 1 119 ? 5.661 -8.568 4.919 1.00 96.31 119 PHE A N 1
ATOM 946 C CA . PHE A 1 119 ? 6.542 -8.977 6.021 1.00 96.31 119 PHE A CA 1
ATOM 947 C C . PHE A 1 119 ? 6.051 -8.539 7.394 1.00 96.31 119 PHE A C 1
ATOM 949 O O . PHE A 1 119 ? 6.368 -9.187 8.389 1.00 96.31 119 PHE A O 1
ATOM 956 N N . ARG A 1 120 ? 5.358 -7.403 7.472 1.00 96.88 120 ARG A N 1
ATOM 957 C CA . ARG A 1 120 ? 4.880 -6.826 8.728 1.00 96.88 120 ARG A CA 1
ATOM 958 C C . ARG A 1 120 ? 3.430 -6.393 8.561 1.00 96.88 120 ARG A C 1
ATOM 960 O O . ARG A 1 120 ? 3.117 -5.744 7.563 1.00 96.88 120 ARG A O 1
ATOM 967 N N . PRO A 1 121 ? 2.542 -6.723 9.509 1.00 97.12 121 PRO A N 1
ATOM 968 C CA . PRO A 1 121 ? 1.169 -6.265 9.426 1.00 97.12 121 PRO A CA 1
ATOM 969 C C . PRO A 1 121 ? 1.082 -4.759 9.662 1.00 97.12 121 PRO A C 1
ATOM 971 O O . PRO A 1 121 ? 1.941 -4.173 10.316 1.00 97.12 121 PRO A O 1
ATOM 974 N N . ARG A 1 122 ? 0.031 -4.133 9.134 1.00 97.44 122 ARG A N 1
ATOM 975 C CA . ARG A 1 122 ? -0.218 -2.701 9.299 1.00 97.44 122 ARG A CA 1
ATOM 976 C C . ARG A 1 122 ? -1.399 -2.470 10.224 1.00 97.44 122 ARG A C 1
ATOM 978 O O . ARG A 1 122 ? -2.446 -3.090 10.054 1.00 97.44 122 ARG A O 1
ATOM 985 N N . CYS A 1 123 ? -1.230 -1.556 11.172 1.00 96.56 123 CYS A N 1
ATOM 986 C CA . CYS A 1 123 ? -2.289 -1.147 12.077 1.00 96.56 123 CYS A CA 1
ATOM 987 C C . CYS A 1 123 ? -3.376 -0.382 11.314 1.00 96.56 123 CYS A C 1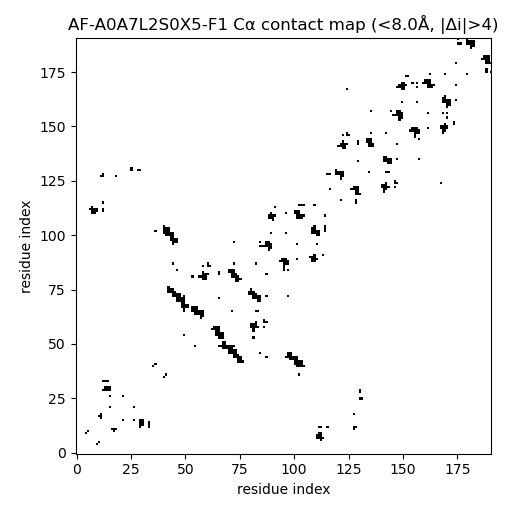
ATOM 989 O O . CYS A 1 123 ? -3.109 0.660 10.719 1.00 96.56 123 CYS A O 1
ATOM 991 N N . ALA A 1 124 ? -4.615 -0.868 11.369 1.00 95.62 124 ALA A N 1
ATOM 992 C CA . ALA A 1 124 ? -5.742 -0.268 10.658 1.00 95.62 124 ALA A CA 1
ATOM 993 C C . ALA A 1 124 ? -6.209 1.084 11.237 1.00 95.62 124 ALA A C 1
ATOM 995 O O . ALA A 1 124 ? -7.060 1.730 10.630 1.00 95.62 124 ALA A O 1
ATOM 996 N N . SER A 1 125 ? -5.671 1.509 12.387 1.00 94.12 125 SER A N 1
ATOM 997 C CA . SER A 1 125 ? -5.967 2.813 13.000 1.00 94.12 125 SER A CA 1
ATOM 998 C C . SER A 1 125 ? -4.900 3.867 12.676 1.00 94.12 125 SER A C 1
ATOM 1000 O O . SER A 1 125 ? -5.219 4.898 12.094 1.00 94.12 125 SER A O 1
ATOM 1002 N N . CYS A 1 126 ? -3.624 3.602 12.994 1.00 93.88 126 CYS A N 1
ATOM 1003 C CA . CYS A 1 126 ? -2.540 4.583 12.823 1.00 93.88 126 CYS A CA 1
ATOM 1004 C C . CYS A 1 126 ? -1.764 4.457 11.504 1.00 93.88 126 CYS A C 1
ATOM 1006 O O . CYS A 1 126 ? -0.867 5.254 11.246 1.00 93.88 126 CYS A O 1
ATOM 1008 N N . ASP A 1 127 ? -2.065 3.445 10.684 1.00 95.50 127 ASP A N 1
ATOM 1009 C CA . ASP A 1 127 ? -1.412 3.193 9.395 1.00 95.50 127 ASP A CA 1
ATOM 1010 C C . ASP A 1 127 ? 0.109 2.922 9.477 1.00 95.50 127 ASP A C 1
ATOM 1012 O O . ASP A 1 127 ? 0.798 2.932 8.458 1.00 95.50 127 ASP A O 1
ATOM 1016 N N . GLN A 1 128 ? 0.656 2.643 10.664 1.00 96.81 128 GLN A N 1
ATOM 1017 C CA . GLN A 1 128 ? 2.048 2.216 10.860 1.00 96.81 128 GLN A CA 1
ATOM 1018 C C . GLN A 1 128 ? 2.169 0.683 10.858 1.00 96.81 128 GLN A C 1
ATOM 1020 O O . GLN A 1 128 ? 1.199 -0.035 11.125 1.00 96.81 128 GLN A O 1
ATOM 1025 N N . LEU A 1 129 ? 3.361 0.176 10.538 1.00 97.75 129 LEU A N 1
ATOM 1026 C CA . LEU A 1 129 ? 3.676 -1.251 10.626 1.00 97.75 129 LEU A CA 1
ATOM 1027 C C . LEU A 1 129 ? 3.798 -1.681 12.090 1.00 97.75 129 LEU A C 1
ATOM 1029 O O . LEU A 1 129 ? 4.405 -0.977 12.889 1.00 97.75 129 LEU A O 1
ATOM 1033 N N . ILE A 1 130 ? 3.274 -2.860 12.405 1.00 97.38 130 ILE A N 1
ATOM 1034 C CA . ILE A 1 130 ? 3.320 -3.450 13.740 1.00 97.38 130 ILE A CA 1
ATOM 1035 C C . ILE A 1 130 ? 4.582 -4.313 13.836 1.00 97.38 130 ILE A C 1
ATOM 1037 O O . ILE A 1 130 ? 4.722 -5.322 13.133 1.00 97.38 130 ILE A O 1
ATOM 1041 N N . PHE A 1 131 ? 5.524 -3.882 14.676 1.00 96.12 131 PHE A N 1
ATOM 1042 C CA . PHE A 1 131 ? 6.810 -4.555 14.881 1.00 96.12 131 PHE A CA 1
ATOM 1043 C C . PHE A 1 131 ? 6.798 -5.538 16.055 1.00 96.12 131 PHE A C 1
ATOM 1045 O O . PHE A 1 131 ? 7.537 -6.526 16.023 1.00 96.12 131 PHE A O 1
ATOM 1052 N N . MET A 1 132 ? 5.913 -5.327 17.028 1.00 93.62 132 MET A N 1
ATOM 1053 C CA . MET A 1 132 ? 5.644 -6.298 18.085 1.00 93.62 132 MET A CA 1
ATOM 1054 C C . MET A 1 132 ? 5.130 -7.634 17.529 1.00 93.62 132 MET A C 1
ATOM 1056 O O . MET A 1 132 ? 4.493 -7.689 16.474 1.00 93.62 132 MET A O 1
ATOM 1060 N N . GLU A 1 133 ? 5.418 -8.716 18.253 1.00 89.50 133 GLU A N 1
ATOM 1061 C CA . GLU A 1 133 ? 4.909 -10.055 17.931 1.00 89.50 133 GLU A CA 1
ATOM 1062 C C . GLU A 1 133 ? 3.403 -10.153 18.189 1.00 89.50 133 GLU A C 1
ATOM 1064 O O . GLU A 1 133 ? 2.662 -10.756 17.410 1.00 89.50 133 GLU A O 1
ATOM 1069 N 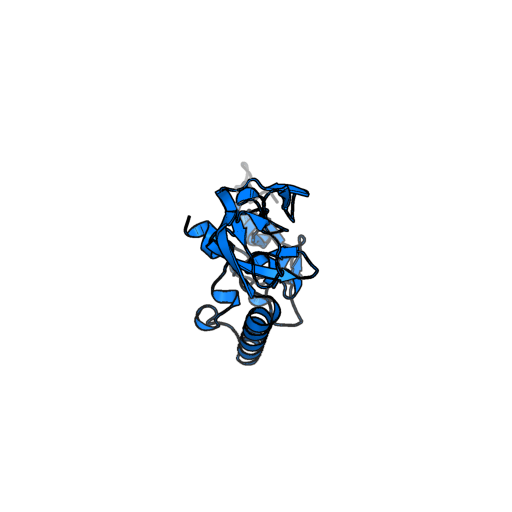N . GLU A 1 134 ? 2.941 -9.503 19.256 1.00 92.31 134 GLU A N 1
ATOM 1070 C CA . GLU A 1 134 ? 1.532 -9.444 19.605 1.00 92.31 134 GLU A CA 1
ATOM 1071 C C . GLU A 1 134 ? 0.824 -8.311 18.858 1.00 92.31 134 GLU A C 1
ATOM 1073 O O . GLU A 1 134 ? 1.235 -7.149 18.872 1.00 92.31 134 GLU A O 1
ATOM 1078 N N . CYS A 1 135 ? -0.304 -8.643 18.237 1.00 95.25 135 CYS A N 1
ATOM 1079 C CA . CYS A 1 135 ? -1.234 -7.680 17.668 1.00 95.25 135 CYS A CA 1
ATOM 1080 C C . CYS A 1 135 ? -2.668 -8.146 17.907 1.00 95.25 135 CYS A C 1
ATOM 1082 O O . CYS A 1 135 ? -2.913 -9.316 18.208 1.00 95.25 135 CYS A O 1
ATOM 1084 N N . ILE A 1 136 ? -3.624 -7.228 17.800 1.00 95.50 136 ILE A N 1
ATOM 1085 C CA . ILE A 1 136 ? -5.038 -7.601 17.789 1.00 95.50 136 ILE A CA 1
ATOM 1086 C C . ILE A 1 136 ? -5.422 -7.911 16.350 1.00 95.50 136 ILE A C 1
ATOM 1088 O O . ILE A 1 136 ? -5.080 -7.149 15.445 1.00 95.50 136 ILE A O 1
ATOM 1092 N N . GLU A 1 137 ? -6.134 -9.016 16.156 1.00 94.88 137 GLU A N 1
ATOM 1093 C CA . GLU A 1 137 ? -6.741 -9.402 14.889 1.00 94.88 137 GLU A CA 1
ATOM 1094 C C . GLU A 1 137 ? -8.255 -9.533 15.074 1.00 94.88 137 GLU A C 1
ATOM 1096 O O . GLU A 1 137 ? -8.743 -10.090 16.054 1.00 94.88 137 GLU A O 1
ATOM 1101 N N . ALA A 1 138 ? -8.990 -8.943 14.147 1.00 92.62 138 ALA A N 1
ATOM 1102 C CA . ALA A 1 138 ? -10.433 -8.755 14.171 1.00 92.62 138 ALA A CA 1
ATOM 1103 C C . ALA A 1 138 ? -10.858 -8.357 12.754 1.00 92.62 138 ALA A C 1
ATOM 1105 O O . ALA A 1 138 ? -10.140 -7.622 12.082 1.00 92.62 138 ALA A O 1
ATOM 1106 N N . GLU A 1 139 ? -11.997 -8.841 12.260 1.00 91.25 139 GLU A N 1
ATOM 1107 C CA . GLU A 1 139 ? -12.575 -8.367 10.985 1.00 91.25 139 GLU A CA 1
ATOM 1108 C C . GLU A 1 139 ? -11.590 -8.394 9.789 1.00 91.25 139 GLU A C 1
ATOM 1110 O O . GLU A 1 139 ? -11.605 -7.522 8.917 1.00 91.25 139 GLU A O 1
ATOM 1115 N N . GLY A 1 140 ? -10.662 -9.362 9.784 1.00 91.19 140 GLY A N 1
ATOM 1116 C CA . GLY A 1 140 ? -9.612 -9.498 8.766 1.00 91.19 140 GLY A CA 1
ATOM 1117 C C . GLY A 1 140 ? -8.561 -8.377 8.745 1.00 91.19 140 GLY A C 1
ATOM 1118 O O . GLY A 1 140 ? -7.839 -8.229 7.760 1.00 91.19 140 GLY A O 1
ATOM 1119 N N . ARG A 1 141 ? -8.476 -7.560 9.796 1.00 94.62 141 ARG A N 1
ATOM 1120 C CA . ARG A 1 141 ? -7.519 -6.456 9.950 1.00 94.62 141 ARG A CA 1
ATOM 1121 C C . ARG A 1 141 ? -6.657 -6.672 11.190 1.00 94.62 141 ARG A C 1
ATOM 1123 O O . ARG A 1 141 ? -6.927 -7.549 12.007 1.00 94.62 141 ARG A O 1
ATOM 1130 N N . ARG A 1 142 ? -5.598 -5.869 11.313 1.00 96.81 142 ARG A N 1
ATOM 1131 C CA . ARG A 1 142 ? -4.660 -5.920 12.436 1.00 96.81 142 ARG A CA 1
ATOM 1132 C C . ARG A 1 142 ? -4.479 -4.555 13.079 1.00 96.81 142 ARG A C 1
ATOM 1134 O O . ARG A 1 142 ? -4.564 -3.531 12.402 1.00 96.81 142 ARG A O 1
ATOM 1141 N N . TRP A 1 143 ? -4.221 -4.545 14.382 1.00 96.38 143 TRP A N 1
ATOM 1142 C CA . TRP A 1 143 ? -4.034 -3.333 15.179 1.00 96.38 143 TRP A CA 1
ATOM 1143 C C . TRP A 1 143 ? -2.919 -3.513 16.204 1.00 96.38 143 TRP A C 1
ATOM 1145 O O . TRP A 1 143 ? -2.717 -4.606 16.736 1.00 96.38 143 TRP A O 1
ATOM 1155 N N . HIS A 1 144 ? -2.249 -2.409 16.533 1.00 95.31 144 HIS A N 1
ATOM 1156 C CA . HIS A 1 144 ? -1.529 -2.305 17.802 1.00 95.31 144 HIS A CA 1
ATOM 1157 C C . HIS A 1 144 ? -2.506 -2.497 18.967 1.00 95.31 144 HIS A C 1
ATOM 1159 O O . HIS A 1 144 ? -3.689 -2.167 18.841 1.00 95.31 144 HIS A O 1
ATOM 1165 N N . LEU A 1 145 ? -2.012 -2.993 20.105 1.00 92.81 145 LEU A N 1
ATOM 1166 C CA . LEU A 1 145 ? -2.856 -3.289 21.268 1.00 92.81 145 LEU A CA 1
ATOM 1167 C C . LEU A 1 145 ? -3.594 -2.040 21.773 1.00 92.81 145 LEU A C 1
ATOM 1169 O O . LEU A 1 145 ? -4.769 -2.119 22.117 1.00 92.81 145 LEU A O 1
ATOM 1173 N N . GLU A 1 146 ? -2.910 -0.898 21.7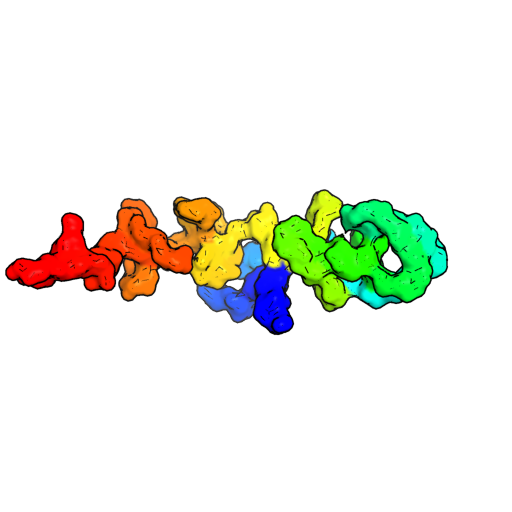43 1.00 92.56 146 GLU A N 1
ATOM 1174 C CA . GLU A 1 146 ? -3.404 0.410 22.191 1.00 92.56 146 GLU A CA 1
ATOM 1175 C C . GLU A 1 146 ? -4.376 1.052 21.194 1.00 92.56 146 GLU A C 1
ATOM 1177 O O . GLU A 1 146 ? -5.214 1.866 21.564 1.00 92.56 146 GLU A O 1
ATOM 1182 N N . HIS A 1 147 ? -4.305 0.661 19.919 1.00 94.56 147 HIS A N 1
ATOM 1183 C CA . HIS A 1 147 ? -5.098 1.262 18.845 1.00 94.56 147 HIS A CA 1
ATOM 1184 C C . HIS A 1 147 ? -6.399 0.516 18.541 1.00 94.56 147 HIS A C 1
ATOM 1186 O O . HIS A 1 147 ? -7.158 0.935 17.661 1.00 94.56 147 HIS A O 1
ATOM 1192 N N . PHE A 1 148 ? -6.661 -0.591 19.234 1.00 96.19 148 PHE A N 1
ATOM 1193 C CA . PHE A 1 148 ? -7.951 -1.266 19.185 1.00 96.19 148 PHE A CA 1
ATOM 1194 C C . PHE A 1 148 ? -8.857 -0.751 20.308 1.00 96.19 148 PHE A C 1
ATOM 1196 O O . PHE A 1 148 ? -9.144 -1.441 21.289 1.00 96.19 148 PHE A O 1
ATOM 1203 N N . CYS A 1 149 ? -9.281 0.498 20.158 1.00 95.62 149 CYS A N 1
ATOM 1204 C CA . CYS A 1 149 ? -10.092 1.232 21.116 1.00 95.62 149 CYS A CA 1
ATOM 1205 C C . CYS A 1 149 ? -11.364 1.787 20.464 1.00 95.62 149 CYS A C 1
ATOM 1207 O O . CYS A 1 149 ? -11.448 1.932 19.241 1.00 95.62 149 CYS A O 1
ATOM 1209 N N . CYS A 1 150 ? -12.371 2.076 21.287 1.00 95.06 150 CYS A N 1
ATOM 1210 C CA . CYS A 1 150 ? -13.612 2.691 20.838 1.00 95.06 150 CYS A CA 1
ATOM 1211 C C . CYS A 1 150 ? -13.337 4.031 20.152 1.00 95.06 150 CYS A C 1
ATOM 1213 O O . CYS A 1 150 ? -12.708 4.898 20.741 1.00 95.06 150 CYS A O 1
ATOM 1215 N N . LEU A 1 151 ? -13.888 4.225 18.952 1.00 91.88 151 LEU A N 1
ATOM 1216 C CA . LEU A 1 151 ? -13.832 5.489 18.211 1.00 91.88 151 LEU A CA 1
ATOM 1217 C C . LEU A 1 151 ? -14.282 6.712 19.029 1.00 91.88 151 LEU A C 1
ATOM 1219 O O . LEU A 1 151 ? -13.789 7.805 18.782 1.00 91.88 151 LEU A O 1
ATOM 1223 N N . GLU A 1 152 ? -15.215 6.525 19.958 1.00 93.69 152 GLU A N 1
ATOM 1224 C CA . GLU A 1 152 ? -15.910 7.628 20.631 1.00 93.69 152 GLU A CA 1
ATOM 1225 C C . GLU A 1 152 ? -15.353 7.930 22.025 1.00 93.69 152 GLU A C 1
ATOM 1227 O O . GLU A 1 152 ? -15.421 9.063 22.486 1.00 93.69 152 GLU A O 1
ATOM 1232 N N . CYS A 1 153 ? -14.829 6.919 22.724 1.00 94.62 153 CYS A N 1
ATOM 1233 C CA . CYS A 1 153 ? -14.396 7.059 24.117 1.00 94.62 153 CYS A CA 1
ATOM 1234 C C . CYS A 1 153 ? -12.995 6.511 24.401 1.00 94.62 153 CYS A C 1
ATOM 1236 O O . CYS A 1 153 ? -12.602 6.450 25.561 1.00 94.62 153 CYS A O 1
ATOM 1238 N N . ASP A 1 154 ? -12.280 6.043 23.374 1.00 94.25 154 ASP A N 1
ATOM 1239 C CA . ASP A 1 154 ? -10.924 5.487 23.451 1.00 94.25 154 ASP A CA 1
ATOM 1240 C C . ASP A 1 154 ? -10.741 4.312 24.435 1.00 94.25 154 ASP A C 1
ATOM 1242 O O . ASP A 1 154 ? -9.625 3.853 24.674 1.00 94.25 154 ASP A O 1
ATOM 1246 N N . VAL A 1 155 ? -11.833 3.732 24.947 1.00 94.88 155 VAL A N 1
ATOM 1247 C CA . VAL A 1 155 ? -11.784 2.530 25.790 1.00 94.88 155 VAL A CA 1
ATOM 1248 C C . VAL A 1 155 ? -11.236 1.349 24.977 1.00 94.88 155 VAL A C 1
ATOM 1250 O O . VAL A 1 155 ? -11.783 1.062 23.905 1.00 94.88 155 VAL A O 1
ATOM 1253 N N . PRO A 1 156 ? -10.211 0.626 25.471 1.00 95.25 156 PRO A N 1
ATOM 1254 C CA . PRO A 1 156 ? -9.700 -0.578 24.823 1.00 95.25 156 PRO A CA 1
ATOM 1255 C C . PRO A 1 156 ? -10.784 -1.645 24.645 1.00 95.25 156 PRO A C 1
ATOM 1257 O O . PRO A 1 156 ? -11.543 -1.948 25.565 1.00 95.25 156 PRO A O 1
ATOM 1260 N N . LEU A 1 157 ? -10.837 -2.253 23.459 1.00 95.56 157 LEU A N 1
ATOM 1261 C CA . LEU A 1 157 ? -11.890 -3.201 23.073 1.00 95.56 157 LEU A CA 1
ATOM 1262 C C . LEU A 1 157 ? -11.426 -4.659 23.033 1.00 95.56 157 LEU A C 1
ATOM 1264 O O . LEU A 1 157 ? -1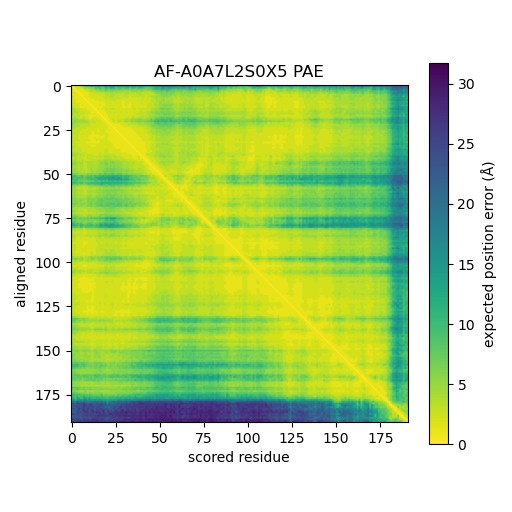2.186 -5.544 22.635 1.00 95.56 157 LEU A O 1
ATOM 1268 N N . ARG A 1 158 ? -10.189 -4.943 23.454 1.00 90.69 158 ARG A N 1
ATOM 1269 C CA . ARG A 1 158 ? -9.681 -6.316 23.545 1.00 90.69 158 ARG A CA 1
ATOM 1270 C C . ARG A 1 158 ? -10.577 -7.140 24.474 1.00 90.69 158 ARG A C 1
ATOM 1272 O O . ARG A 1 158 ? -10.728 -6.807 25.644 1.00 90.69 158 ARG A O 1
ATOM 1279 N N . GLY A 1 159 ? -11.136 -8.230 23.950 1.00 87.88 159 GLY A N 1
ATOM 1280 C CA . GLY A 1 159 ? -12.024 -9.120 24.706 1.00 87.88 159 GLY A CA 1
ATOM 1281 C C . GLY A 1 159 ? -13.414 -8.541 24.992 1.00 87.88 159 GLY A C 1
ATOM 1282 O O . GLY A 1 159 ? -14.208 -9.202 25.653 1.00 87.88 159 GLY A O 1
ATOM 1283 N N . GLN A 1 160 ? -13.725 -7.344 24.487 1.00 90.75 160 GLN A N 1
ATOM 1284 C CA . GLN A 1 160 ? -15.020 -6.695 24.667 1.00 90.75 160 GLN A CA 1
ATOM 1285 C C . GLN A 1 160 ? -15.888 -6.826 23.418 1.00 90.75 160 GLN A C 1
ATOM 1287 O O . GLN A 1 160 ? -15.396 -7.009 22.305 1.00 90.75 160 GLN A O 1
ATOM 1292 N N . ARG A 1 161 ? -17.206 -6.695 23.592 1.00 92.75 161 ARG A N 1
ATOM 1293 C CA . ARG A 1 161 ? -18.142 -6.589 22.465 1.00 92.75 161 ARG A CA 1
ATOM 1294 C C . ARG A 1 161 ? -18.037 -5.199 21.840 1.00 92.75 161 ARG A C 1
ATOM 1296 O O . ARG A 1 161 ? -18.098 -4.190 22.544 1.00 92.75 161 ARG A O 1
ATOM 1303 N N . TYR A 1 162 ? -17.937 -5.158 20.519 1.00 94.19 162 TYR A N 1
ATOM 1304 C CA . TYR A 1 162 ? -17.867 -3.928 19.739 1.00 94.19 162 TYR A CA 1
ATOM 1305 C C . TYR A 1 162 ? -18.667 -4.062 18.443 1.00 94.19 162 TYR A C 1
ATOM 1307 O O . TYR A 1 162 ? -19.035 -5.162 18.034 1.00 94.19 162 TYR A O 1
ATOM 1315 N N . VAL A 1 163 ? -18.921 -2.925 17.802 1.00 92.25 163 VAL A N 1
ATOM 1316 C CA . VAL A 1 163 ? -19.529 -2.824 16.474 1.00 92.25 163 VAL A CA 1
ATOM 1317 C C . VAL A 1 163 ? -18.563 -2.078 15.561 1.00 92.25 163 VAL A C 1
ATOM 1319 O O . VAL A 1 163 ? -17.987 -1.064 15.957 1.00 92.25 163 VAL A O 1
ATOM 1322 N N . MET A 1 164 ? -18.366 -2.565 14.336 1.00 91.06 164 MET A N 1
ATOM 1323 C CA . MET A 1 164 ? -17.565 -1.857 13.337 1.00 91.06 164 MET A CA 1
ATOM 1324 C C . MET A 1 164 ? -18.391 -0.788 12.631 1.00 91.06 164 MET A C 1
ATOM 1326 O O . MET A 1 164 ? -19.421 -1.086 12.030 1.00 91.06 164 MET A O 1
ATOM 1330 N N . ARG A 1 165 ? -17.896 0.451 12.618 1.00 85.62 165 ARG A N 1
ATOM 1331 C CA . ARG A 1 165 ? -18.505 1.569 11.892 1.00 85.62 165 ARG A CA 1
ATOM 1332 C C . ARG A 1 165 ? -17.455 2.302 11.073 1.00 85.62 165 ARG A C 1
ATOM 1334 O O . ARG A 1 165 ? -16.423 2.713 11.595 1.00 85.62 165 ARG A O 1
ATOM 1341 N N . SER A 1 166 ? -17.687 2.424 9.766 1.00 83.56 166 SER A N 1
ATOM 1342 C CA . SER A 1 166 ? -16.747 3.066 8.828 1.00 83.56 166 SER A CA 1
ATOM 1343 C C . SER A 1 166 ? -15.307 2.534 8.936 1.00 83.56 166 SER A C 1
ATOM 1345 O O . SER A 1 166 ? -14.338 3.262 8.735 1.00 83.56 166 SER A O 1
ATOM 1347 N N . GLY A 1 167 ? -15.153 1.249 9.276 1.00 84.94 167 GLY A N 1
ATOM 1348 C CA . GLY A 1 167 ? -13.852 0.602 9.446 1.00 84.94 167 GLY A CA 1
ATOM 1349 C C . GLY A 1 167 ? -13.157 0.842 10.790 1.00 84.94 167 GLY A C 1
ATOM 1350 O O . GLY A 1 167 ? -12.012 0.412 10.929 1.00 84.94 167 GLY A O 1
ATOM 1351 N N . ARG A 1 168 ? -13.821 1.475 11.766 1.00 89.31 168 ARG A N 1
ATOM 1352 C CA . ARG A 1 168 ? -13.326 1.665 13.135 1.00 89.31 168 ARG A CA 1
ATOM 1353 C C . ARG A 1 168 ? -14.234 0.980 14.165 1.00 89.31 168 ARG A C 1
ATOM 1355 O O . ARG A 1 168 ? -15.448 0.955 13.963 1.00 89.31 168 ARG A O 1
ATOM 1362 N N . PRO A 1 169 ? -13.678 0.423 15.250 1.00 93.69 169 PRO A N 1
ATOM 1363 C CA . PRO A 1 169 ? -14.474 -0.258 16.260 1.00 93.69 169 PRO A CA 1
ATOM 1364 C C . PRO A 1 169 ? -15.105 0.747 17.241 1.00 93.69 169 PRO A C 1
ATOM 1366 O O . PRO A 1 169 ? -14.497 1.750 17.612 1.00 93.69 169 PRO A O 1
ATOM 1369 N N . CYS A 1 170 ? -16.341 0.485 17.657 1.00 94.38 170 CYS A N 1
ATOM 1370 C CA . CYS A 1 170 ? -17.107 1.281 18.615 1.00 94.38 170 CYS A CA 1
ATOM 1371 C C . CYS A 1 170 ? -17.618 0.362 19.732 1.00 94.38 170 CYS A C 1
ATOM 1373 O O . CYS A 1 170 ? -18.107 -0.735 19.453 1.00 94.38 170 CYS A O 1
ATOM 1375 N N . CYS A 1 171 ? -17.481 0.772 20.995 1.00 95.19 171 CYS A N 1
ATOM 1376 C CA . CYS A 1 171 ? -17.991 -0.010 22.117 1.00 95.19 171 CYS A CA 1
ATOM 1377 C C . CYS A 1 171 ? -19.523 -0.031 22.097 1.00 95.19 171 CYS A C 1
ATOM 1379 O O . CYS A 1 171 ? -20.163 0.892 21.590 1.00 95.19 171 CYS A O 1
ATOM 1381 N N . ARG A 1 172 ? -20.120 -1.069 22.690 1.00 91.88 172 ARG A N 1
ATOM 1382 C CA . ARG A 1 172 ? -21.581 -1.199 22.728 1.00 91.88 172 ARG A CA 1
ATOM 1383 C C . ARG A 1 172 ? -22.265 0.014 23.373 1.00 91.88 172 ARG A C 1
ATOM 1385 O O . ARG A 1 172 ? -23.233 0.504 22.818 1.00 91.88 172 ARG A O 1
ATOM 1392 N N . GLY A 1 173 ? -21.728 0.533 24.480 1.00 91.44 173 GLY A N 1
ATOM 1393 C CA . GLY A 1 173 ? -22.328 1.671 25.187 1.00 91.44 173 GLY A CA 1
ATOM 1394 C C . GLY A 1 173 ? -22.349 2.961 24.361 1.00 91.44 173 GLY A C 1
ATOM 1395 O O . GLY A 1 173 ? -23.369 3.637 24.307 1.00 91.44 173 GLY A O 1
ATOM 1396 N N . CYS A 1 174 ? -21.258 3.282 23.659 1.00 92.94 174 CYS A N 1
ATOM 1397 C CA . CYS A 1 174 ? -21.235 4.425 22.743 1.00 92.94 174 CYS A CA 1
ATOM 1398 C C . CYS A 1 174 ? -22.139 4.187 21.533 1.00 92.94 174 CYS A C 1
ATOM 1400 O O . CYS A 1 174 ? -22.805 5.112 21.087 1.00 92.94 174 CYS A O 1
ATOM 1402 N N . PHE A 1 175 ? -22.192 2.955 21.021 1.00 90.25 175 PHE A N 1
ATOM 1403 C CA . PHE A 1 175 ? -23.078 2.618 19.914 1.00 90.25 175 PHE A CA 1
ATOM 1404 C C . PHE A 1 175 ? -24.555 2.800 20.296 1.00 90.25 175 PHE A C 1
ATOM 1406 O O . PHE A 1 175 ? -25.283 3.497 19.600 1.00 90.25 175 PHE A O 1
ATOM 1413 N N . GLU A 1 176 ? -24.980 2.233 21.424 1.00 88.56 176 GLU A N 1
ATOM 1414 C CA . GLU A 1 176 ? -26.334 2.396 21.960 1.00 88.56 176 GLU A CA 1
ATOM 1415 C C . GLU A 1 176 ? -26.631 3.878 22.226 1.00 88.56 176 GLU A C 1
ATOM 1417 O O . GLU A 1 176 ? -27.631 4.399 21.754 1.00 88.56 176 GLU A O 1
ATOM 1422 N N . SER A 1 177 ? -25.727 4.609 22.881 1.00 86.81 177 SER A N 1
ATOM 1423 C CA . SER A 1 177 ? -25.956 6.025 23.193 1.00 86.81 177 SER A CA 1
ATOM 1424 C C . SER A 1 177 ? -26.072 6.933 21.965 1.00 86.81 177 SER A C 1
ATOM 1426 O O . SER A 1 177 ? -26.723 7.970 22.052 1.00 86.81 177 SER A O 1
ATOM 1428 N N . LEU A 1 178 ? -25.391 6.611 20.865 1.00 82.94 178 LEU A N 1
ATOM 1429 C CA . LEU A 1 178 ? -25.351 7.465 19.675 1.00 82.94 178 LEU A CA 1
ATOM 1430 C C . LEU A 1 178 ? -26.359 7.045 18.602 1.00 82.94 178 LEU A C 1
ATOM 1432 O O . LEU A 1 178 ? -26.698 7.867 17.750 1.00 82.94 178 LEU A O 1
ATOM 1436 N N . PHE A 1 179 ? -26.789 5.779 18.598 1.00 76.94 179 PHE A N 1
ATOM 1437 C CA . PHE A 1 179 ? -27.574 5.196 17.504 1.00 76.94 179 PHE A CA 1
ATOM 1438 C C . PHE A 1 179 ? -28.804 4.406 17.952 1.00 76.94 179 PHE A C 1
ATOM 1440 O O . PHE A 1 179 ? -29.553 3.969 17.079 1.00 76.94 179 PHE A O 1
ATOM 1447 N N . ALA A 1 180 ? -29.033 4.196 19.253 1.00 70.50 180 ALA A N 1
ATOM 1448 C CA . ALA A 1 180 ? -30.319 3.669 19.691 1.00 70.50 180 ALA A CA 1
ATOM 1449 C C . ALA A 1 180 ? -31.391 4.737 19.456 1.00 70.50 180 ALA A C 1
ATOM 1451 O O . ALA A 1 180 ? -31.273 5.874 19.918 1.00 70.50 180 ALA A O 1
ATOM 1452 N N . GLU A 1 181 ? -32.443 4.357 18.735 1.00 66.06 181 GLU A N 1
ATOM 1453 C CA . GLU A 1 181 ? -33.651 5.167 18.649 1.00 66.06 181 GLU A CA 1
ATOM 1454 C C . GLU A 1 181 ? -34.245 5.274 20.063 1.00 66.06 181 GLU A C 1
ATOM 1456 O O . GLU A 1 181 ? -34.465 4.242 20.710 1.00 66.06 181 GLU A O 1
ATOM 1461 N N . PRO A 1 182 ? -34.495 6.487 20.583 1.00 67.50 182 PRO A N 1
ATOM 1462 C CA . PRO A 1 182 ? -35.209 6.623 21.836 1.00 67.50 182 PRO A CA 1
ATOM 1463 C C . PRO A 1 182 ? -36.645 6.133 21.642 1.00 67.50 182 PRO A C 1
ATOM 1465 O O . PRO A 1 182 ? -37.300 6.396 20.631 1.00 67.50 182 PRO A O 1
ATOM 1468 N N . CYS A 1 183 ? -37.157 5.418 22.633 1.00 67.75 183 CYS A N 1
ATOM 1469 C CA . CYS A 1 183 ? -38.528 4.960 22.667 1.00 67.75 183 CYS A CA 1
ATOM 1470 C C . CYS A 1 183 ? -39.463 6.162 22.573 1.00 67.75 183 CYS A C 1
ATOM 1472 O O . CYS A 1 183 ? -39.462 7.027 23.443 1.00 67.75 183 CYS A O 1
ATOM 1474 N N . GLN A 1 184 ? -40.316 6.200 21.549 1.00 68.25 184 GLN A N 1
ATOM 1475 C CA . GLN A 1 184 ? -41.251 7.313 21.355 1.00 68.25 184 GLN A CA 1
ATOM 1476 C C . GLN A 1 184 ? -42.283 7.447 22.492 1.00 68.25 184 GLN A C 1
ATOM 1478 O O . GLN A 1 184 ? -42.927 8.486 22.604 1.00 68.25 184 GLN A O 1
ATOM 1483 N N . ALA A 1 185 ? -42.436 6.422 23.340 1.00 69.19 185 ALA A N 1
ATOM 1484 C CA . ALA A 1 185 ? -43.350 6.431 24.481 1.00 69.19 185 ALA A CA 1
ATOM 1485 C C . ALA A 1 185 ? -42.695 6.852 25.811 1.00 69.19 185 ALA A C 1
ATOM 1487 O O . ALA A 1 185 ? -43.361 7.500 26.615 1.00 69.19 185 ALA A O 1
ATOM 1488 N N . CYS A 1 186 ? -41.429 6.493 26.067 1.00 80.94 186 CYS A N 1
ATOM 1489 C CA . CYS A 1 186 ? -40.763 6.769 27.354 1.00 80.94 186 CYS A CA 1
ATOM 1490 C C . CYS A 1 186 ? -39.441 7.547 27.254 1.00 80.94 186 CYS A C 1
ATOM 1492 O O . CYS A 1 186 ? -38.954 8.032 28.268 1.00 80.94 186 CYS A O 1
ATOM 1494 N N . GLY A 1 187 ? -38.878 7.709 26.057 1.00 65.31 187 GLY A N 1
ATOM 1495 C CA . GLY A 1 187 ? -37.613 8.408 25.815 1.00 65.31 187 GLY A CA 1
ATOM 1496 C C . GLY A 1 187 ? -36.350 7.571 26.051 1.00 65.31 187 GLY A C 1
ATOM 1497 O O . GLY A 1 187 ? -35.267 8.023 25.689 1.00 65.31 187 GLY A O 1
ATOM 1498 N N . ASP A 1 188 ? -36.467 6.361 26.603 1.00 73.00 188 ASP A N 1
ATOM 1499 C CA . ASP A 1 188 ? -35.322 5.478 26.858 1.00 73.00 188 ASP A CA 1
ATOM 1500 C C . ASP A 1 188 ? -34.790 4.834 25.567 1.00 73.00 188 ASP A C 1
ATOM 1502 O O . ASP A 1 188 ? -35.583 4.529 24.675 1.00 73.00 188 ASP A O 1
ATOM 1506 N N . PRO A 1 189 ? -33.476 4.575 25.444 1.00 61.88 189 PRO A N 1
ATOM 1507 C CA . PRO A 1 189 ? -32.909 3.924 24.264 1.00 61.88 189 PRO A CA 1
ATOM 1508 C C . PRO A 1 189 ? -33.513 2.527 24.039 1.00 61.88 189 PRO A C 1
ATOM 1510 O O . PRO A 1 189 ? -33.502 1.687 24.941 1.00 61.88 189 PRO A O 1
ATOM 1513 N N . ILE A 1 190 ? -34.024 2.265 22.829 1.00 61.25 190 ILE A N 1
ATOM 1514 C CA . ILE A 1 190 ? -34.493 0.934 22.420 1.00 61.25 190 ILE A CA 1
ATOM 1515 C C . ILE A 1 190 ? -33.259 0.085 22.080 1.00 61.25 190 ILE A C 1
ATOM 1517 O O . ILE A 1 190 ? -32.587 0.339 21.078 1.00 61.25 190 ILE A O 1
ATOM 1521 N N . GLY A 1 191 ? -32.955 -0.895 22.936 1.00 57.09 191 GLY A N 1
ATOM 1522 C CA . GLY A 1 191 ? -31.852 -1.854 22.783 1.00 57.09 191 GLY A CA 1
ATOM 1523 C C . GLY A 1 191 ? -32.316 -3.252 22.404 1.00 57.09 191 GLY A C 1
ATOM 1524 O O . GLY A 1 191 ? -33.359 -3.687 22.941 1.00 57.09 191 GLY A O 1
#

pLDDT: mean 91.64, std 7.66, range [57.09, 98.38]

Nearest PDB structures (foldseek):
  2xqn-assembly1_T  TM=7.318E-01  e=2.814E-07  Homo sapiens
  7d2t-assembly2_D  TM=4.882E-01  e=6.486E-08  Homo sapiens
  2d8z-assembly1_A  TM=7.830E-01  e=7.721E-05  Homo sapiens
  2cup-assembly1_A  TM=6.895E-01  e=5.612E-05  Homo sapiens
  3ixe-assembly1_B  TM=8.203E-01  e=1.056E-03  Homo sapiens

Solvent-accessible surface area (backbone atoms only — not comparable to full-atom values): 10956 Å² total; per-residue (Å²): 111,68,69,58,48,46,59,34,48,41,62,54,67,63,37,61,89,67,43,81,86,56,51,73,67,47,43,53,49,45,52,54,50,29,51,49,43,53,72,76,26,50,38,52,33,42,76,41,60,30,49,74,92,47,43,63,39,54,18,76,73,78,59,50,66,37,56,57,65,40,74,21,28,40,32,71,85,72,44,101,47,41,25,42,53,88,54,36,31,18,72,83,81,60,48,72,34,70,77,31,66,32,28,53,55,96,96,41,44,21,30,51,38,65,51,45,54,76,78,33,54,49,16,74,72,82,72,41,68,48,74,63,90,74,62,45,74,57,98,95,44,37,24,47,70,84,59,41,25,15,78,87,73,65,49,72,40,82,97,50,75,64,46,80,53,98,85,41,44,29,36,54,68,59,46,45,75,75,65,34,57,52,33,92,86,78,60,52,66,57,127

Secondary structure (DSSP, 8-state):
-HHHHHHHS-GGGT-GGG-TT--HHHHHHHHHHHHHHHHHTEEEPEEEEPPGGGTTPBPTTT-PBPPTTSEEEE-GGG-S-EE-GGG-B-TTT--B-TTSEEEEETTEEE-HHHHHHTTS-BBTTT--B--SS--EEETTEEE-GGG-B-TTT--B-TTS-EEEETTEEEEHHHHHHHHPPBPTTT--B--